Protein 8OK4 (pdb70)

Organism: Trypanosoma brucei brucei (NCBI:txid5702)

InterPro domains:
  IPR025932 Trypanosome variant surface glycoprotein, B-type, N-terminal domain [PF13206] (13-375)

Sequence (365 aa):
NIGTGDNVLHRAALCGIIELAGKRAKLETALPNFQNELNSILELNMTAAEPTWLDQFRDKDDRSKPRDLTKQPLPKDTNWADHWTAWAKAALPLLNDETHQAKLLKEYKLAGLQPEKLERARRNTIRRRLTAEAVAKAQDPTVAESTADLTTEEDLQKQINQAVYSKDTEPDDDFNGYTAFEGKASTNRQTICGSAVAGSSKATNAMDALFCVCADDRTNGADAGKACVAGTAPGTGWNPGVTATPTGTMLQKVRKLCNTHGKTTLSAAAIEGRLTAVGNLLTRGSATSSILGSFLATDCSGDDQGSGMCVAYTEVTDAKGTPTKDIPWMQKLDSSVRIKLQKHERAVEKLGKPQHDLLKTILLTLAKDPAYLQ

Radius of gyration: 31.17 Å; Cα contacts (8 Å, |Δi|>4): 708; chains: 1; bounding box: 42×48×93 Å

Structure (mmCIF, N/CA/C/O backbone):
data_8OK4
#
_entry.id   8OK4
#
_cell.length_a   74.862
_cell.length_b   74.862
_cell.length_c   105.611
_cell.angle_alpha   90.000
_cell.angle_beta   90.000
_cell.angle_gamma   120.000
#
_symmetry.space_group_name_H-M   'P 3 2 1'
#
loop_
_entity.id
_entity.type
_entity.pdbx_description
1 polymer 'Variant surface glycoprotein'
2 branched alpha-D-mannopyranose-(1-2)-alpha-D-mannopyranose-(1-3)-[alpha-D-mannopyranose-(1-6)]beta-D-mannopyranose-(1-4)-2-acetamido-2-deoxy-beta-D-glucopyranose-(1-4)-2-acetamido-2-deoxy-beta-D-glucopyranose
3 non-polymer alpha-D-glucopyranose
4 water water
#
loop_
_atom_site.group_PDB
_atom_site.id
_atom_site.type_symbol
_atom_site.label_atom_id
_atom_site.label_alt_id
_atom_site.label_comp_id
_atom_site.label_asym_id
_atom_site.label_entity_id
_atom_site.label_seq_id
_atom_site.pdbx_PDB_ins_code
_atom_site.Cartn_x
_atom_site.Cartn_y
_atom_site.Cartn_z
_atom_site.occupancy
_atom_site.B_iso_or_equiv
_atom_site.auth_seq_id
_atom_site.auth_comp_id
_atom_site.auth_asym_id
_atom_site.auth_atom_id
_atom_site.pdbx_PDB_model_num
ATOM 1 N N . ASN A 1 1 ? -31.791 22.097 89.808 1.00 26.64 24 ASN A N 1
ATOM 2 C CA . ASN A 1 1 ? -30.651 21.240 89.503 1.00 23.19 24 ASN A CA 1
ATOM 3 C C . ASN A 1 1 ? -30.936 20.388 88.268 1.00 20.26 24 ASN A C 1
ATOM 4 O O . ASN A 1 1 ? -32.083 20.033 87.993 1.00 21.21 24 ASN A O 1
ATOM 14 N N . ILE A 1 2 ? -29.880 20.044 87.542 1.00 15.70 25 ILE A N 1
ATOM 15 C CA . ILE A 1 2 ? -30.010 19.246 86.328 1.00 15.16 25 ILE A CA 1
ATOM 16 C C . ILE A 1 2 ? -30.278 17.792 86.695 1.00 14.70 25 ILE A C 1
ATOM 17 O O . ILE A 1 2 ? -29.562 17.193 87.507 1.00 16.19 25 ILE A O 1
ATOM 33 N N . GLY A 1 3 ? -31.319 17.221 86.099 1.00 14.16 26 GLY A N 1
ATOM 34 C CA . GLY A 1 3 ? -31.699 15.856 86.383 1.00 13.86 26 GLY A CA 1
ATOM 35 C C . GLY A 1 3 ? -32.275 15.129 85.185 1.00 13.47 26 GLY A C 1
ATOM 36 O O . GLY A 1 3 ? -32.058 15.523 84.034 1.00 14.29 26 GLY A O 1
ATOM 40 N N . THR A 1 4 ? -33.030 14.070 85.456 1.00 13.79 27 THR A N 1
ATOM 41 C CA . THR A 1 4 ? -33.446 13.144 84.411 1.00 13.91 27 THR A CA 1
ATOM 42 C C . THR A 1 4 ? -34.208 13.861 83.302 1.00 15.08 27 THR A C 1
ATOM 43 O O . THR A 1 4 ? -35.172 14.590 83.554 1.00 16.70 27 THR A O 1
ATOM 54 N N . GLY A 1 5 ? -33.750 13.662 82.066 1.00 13.93 28 GLY A N 1
ATOM 55 C CA . GLY A 1 5 ? -34.427 14.164 80.887 1.00 13.51 28 GLY A CA 1
ATOM 56 C C . GLY A 1 5 ? -34.194 15.623 80.559 1.00 12.61 28 GLY A C 1
ATOM 57 O O . GLY A 1 5 ? -34.737 16.108 79.558 1.00 13.26 28 GLY A O 1
ATOM 61 N N . ASP A 1 6 ? -33.418 16.348 81.361 1.00 12.56 29 ASP A N 1
ATOM 62 C CA . ASP A 1 6 ? -33.285 17.780 81.128 1.00 13.46 29 ASP A CA 1
ATOM 63 C C . ASP A 1 6 ? -32.568 18.113 79.822 1.00 12.74 29 ASP A C 1
ATOM 64 O O . ASP A 1 6 ? -32.690 19.246 79.344 1.00 14.34 29 ASP A O 1
ATOM 73 N N . ASN A 1 7 ? -31.818 17.174 79.237 1.00 11.40 30 ASN A N 1
ATOM 74 C CA . ASN A 1 7 ? -31.140 17.408 77.965 1.00 10.63 30 ASN A CA 1
ATOM 75 C C . ASN A 1 7 ? -31.793 16.673 76.786 1.00 10.58 30 ASN A C 1
ATOM 76 O O . ASN A 1 7 ? -31.165 16.523 75.726 1.00 11.85 30 ASN A O 1
ATOM 87 N N . VAL A 1 8 ? -33.043 16.223 76.926 1.00 11.06 31 VAL A N 1
ATOM 88 C CA . VAL A 1 8 ? -33.690 15.522 75.813 1.00 11.38 31 VAL A CA 1
ATOM 89 C C . VAL A 1 8 ? -33.713 16.401 74.557 1.00 10.90 31 VAL A C 1
ATOM 90 O O . VAL A 1 8 ? -33.464 15.927 73.441 1.00 11.58 31 VAL A O 1
ATOM 103 N N . LEU A 1 9 ? -33.970 17.700 74.724 1.00 11.58 32 LEU A N 1
ATOM 104 C CA . LEU A 1 9 ? -33.997 18.623 73.591 1.00 12.14 32 LEU A CA 1
ATOM 105 C C . LEU A 1 9 ? -32.660 18.642 72.855 1.00 11.88 32 LEU A C 1
ATOM 106 O O . LEU A 1 9 ? -32.614 18.576 71.620 1.00 13.31 32 LEU A O 1
ATOM 122 N N . HIS A 1 10 ? -31.558 18.721 73.601 1.00 10.79 33 HIS A N 1
ATOM 123 C CA . HIS A 1 10 ? -30.238 18.836 72.991 1.00 10.64 33 HIS A CA 1
ATOM 124 C C . HIS A 1 10 ? -29.772 17.509 72.420 1.00 11.02 33 HIS A C 1
ATOM 125 O O . HIS A 1 10 ? -29.144 17.470 71.355 1.00 12.03 33 HIS A O 1
ATOM 139 N N . ARG A 1 11 ? -30.081 16.419 73.118 1.00 11.32 34 ARG A N 1
ATOM 140 C CA . ARG A 1 11 ? -29.791 15.095 72.593 1.00 10.41 34 ARG A CA 1
ATOM 141 C C . ARG A 1 11 ? -30.496 14.888 71.265 1.00 10.90 34 ARG A C 1
ATOM 142 O O . ARG A 1 11 ? -29.900 14.394 70.301 1.00 11.77 34 ARG A O 1
ATOM 163 N N . ALA A 1 12 ? -31.772 15.269 71.196 1.00 11.34 35 ALA A N 1
ATOM 164 C CA . ALA A 1 12 ? -32.526 15.094 69.961 1.00 12.22 35 ALA A CA 1
ATOM 165 C C . ALA A 1 12 ? -31.884 15.871 68.817 1.00 12.28 35 ALA A C 1
ATOM 166 O O . ALA A 1 12 ? -31.755 15.357 67.697 1.00 12.93 35 ALA A O 1
ATOM 173 N N . ALA A 1 13 ? -31.448 17.101 69.085 1.00 12.03 36 ALA A N 1
ATOM 174 C CA . ALA A 1 13 ? -30.814 17.888 68.035 1.00 11.80 36 ALA A CA 1
ATOM 175 C C . ALA A 1 13 ? -29.500 17.262 67.587 1.00 12.70 36 ALA A C 1
ATOM 176 O O . ALA A 1 13 ? -29.210 17.209 66.390 1.00 13.33 36 ALA A O 1
ATOM 183 N N . LEU A 1 14 ? -28.688 16.779 68.525 1.00 12.07 37 LEU A N 1
ATOM 184 C CA . LEU A 1 14 ? -27.399 16.213 68.143 1.00 12.56 37 LEU A CA 1
ATOM 185 C C . LEU A 1 14 ? -27.554 14.836 67.504 1.00 12.13 37 LEU A C 1
ATOM 186 O O . LEU A 1 14 ? -26.815 14.498 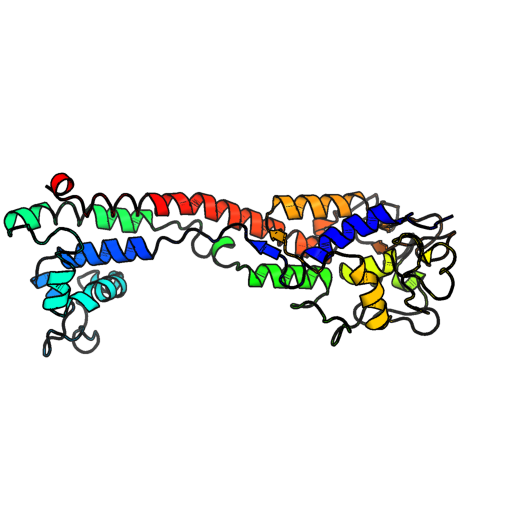66.573 1.00 12.70 37 LEU A O 1
ATOM 202 N N . CYS A 1 15 ? -28.501 14.026 67.979 1.00 13.13 38 CYS A N 1
ATOM 203 C CA . CYS A 1 15 ? -28.735 12.741 67.325 1.00 13.15 38 CYS A CA 1
ATOM 204 C C . CYS A 1 15 ? -29.267 12.927 65.905 1.00 13.23 38 CYS A C 1
ATOM 205 O O . CYS A 1 15 ? -29.051 12.067 65.042 1.00 13.68 38 CYS A O 1
ATOM 212 N N . GLY A 1 16 ? -29.950 14.042 65.640 1.00 13.91 39 GLY A N 1
ATOM 213 C CA . GLY A 1 16 ? -30.326 14.353 64.272 1.00 13.72 39 GLY A CA 1
ATOM 214 C C . GLY A 1 16 ? -29.125 14.511 63.358 1.00 14.04 39 GLY A C 1
ATOM 215 O O . GLY A 1 16 ? -29.230 14.304 62.145 1.00 15.21 39 GLY A O 1
ATOM 219 N N . ILE A 1 17 ? -27.969 14.867 63.928 1.00 13.33 40 ILE A N 1
ATOM 220 C CA . ILE A 1 17 ? -26.719 14.894 63.176 1.00 14.79 40 ILE A CA 1
ATOM 221 C C . ILE A 1 17 ? -26.118 13.494 63.084 1.00 14.00 40 ILE A C 1
ATOM 222 O O . ILE A 1 17 ? -25.734 13.039 62.001 1.00 15.60 40 ILE A O 1
ATOM 238 N N . ILE A 1 18 ? -25.964 12.818 64.232 1.00 14.13 41 ILE A N 1
ATOM 239 C CA . ILE A 1 18 ? -25.276 11.522 64.262 1.00 13.84 41 ILE A CA 1
ATOM 240 C C . ILE A 1 18 ? -25.980 10.507 63.367 1.00 13.70 41 ILE A C 1
ATOM 241 O O . ILE A 1 18 ? -25.327 9.660 62.743 1.00 14.69 41 ILE A O 1
ATOM 257 N N . GLU A 1 19 ? -27.313 10.576 63.277 1.00 14.28 42 GLU A N 1
ATOM 258 C CA . GLU A 1 19 ? -28.046 9.616 62.457 1.00 14.29 42 GLU A CA 1
ATOM 259 C C . GLU A 1 19 ? -27.682 9.703 60.977 1.00 13.93 42 GLU A C 1
ATOM 260 O O . GLU A 1 19 ? -27.886 8.729 60.244 1.00 15.33 42 GLU A O 1
ATOM 272 N N . LEU A 1 20 ? -27.125 10.828 60.527 1.00 14.33 43 LEU A N 1
ATOM 273 C CA . LEU A 1 20 ? -26.717 10.993 59.138 1.00 14.61 43 LEU A CA 1
ATOM 274 C C . LEU A 1 20 ? -25.424 10.271 58.791 1.00 15.61 43 LEU A C 1
ATOM 275 O O . LEU A 1 20 ? -25.094 10.179 57.603 1.00 16.74 43 LEU A O 1
ATOM 291 N N . ALA A 1 21 ? -24.675 9.801 59.784 1.00 15.19 44 ALA A N 1
ATOM 292 C CA . ALA A 1 21 ? -23.321 9.313 59.564 1.00 14.41 44 ALA A CA 1
ATOM 293 C C . ALA A 1 21 ? -23.330 7.848 59.126 1.00 15.94 44 ALA A C 1
ATOM 294 O O . ALA A 1 21 ? -24.361 7.283 58.748 1.00 16.98 44 ALA A O 1
ATOM 301 N N . GLY A 1 22 ? -22.153 7.227 59.152 1.00 17.21 45 GLY A N 1
ATOM 302 C CA . GLY A 1 22 ? -22.020 5.910 58.566 1.00 19.35 45 GLY A CA 1
ATOM 303 C C . GLY A 1 22 ? -22.324 5.999 57.091 1.00 22.07 45 GLY A C 1
ATOM 304 O O . GLY A 1 22 ? -21.912 6.940 56.401 1.00 22.03 45 GLY A O 1
ATOM 308 N N . LYS A 1 23 ? -23.079 5.023 56.596 1.00 24.05 46 LYS A N 1
ATOM 309 C CA . LYS A 1 23 ? -23.565 5.045 55.222 1.00 26.75 46 LYS A CA 1
ATOM 310 C C . LYS A 1 23 ? -25.068 5.290 55.168 1.00 25.09 46 LYS A C 1
ATOM 311 O O . LYS A 1 23 ? -25.728 4.909 54.196 1.00 25.13 46 LYS A O 1
ATOM 330 N N . ARG A 1 24 ? -25.617 5.932 56.200 1.00 21.63 47 ARG A N 1
ATOM 331 C CA . ARG A 1 24 ? -27.060 6.048 56.348 1.00 20.73 47 ARG A CA 1
ATOM 332 C C . ARG A 1 24 ? -27.656 7.160 55.498 1.00 20.69 47 ARG A C 1
ATOM 333 O O . ARG A 1 24 ? -28.842 7.088 55.162 1.00 21.04 47 ARG A O 1
ATOM 354 N N . ALA A 1 25 ? -26.863 8.166 55.126 1.00 22.76 48 ALA A N 1
ATOM 355 C CA . ALA A 1 25 ? -27.350 9.291 54.334 1.00 23.48 48 ALA A CA 1
ATOM 356 C C . ALA A 1 25 ? -27.373 8.903 52.860 1.00 25.64 48 ALA A C 1
ATOM 357 O O . ALA A 1 25 ? -26.337 8.529 52.298 1.00 26.91 48 ALA A O 1
ATOM 364 N N . LYS A 1 26 ? -28.552 8.991 52.235 1.00 25.59 49 LYS A N 1
ATOM 365 C CA . LYS A 1 26 ? -28.759 8.537 50.865 1.00 26.96 49 LYS A CA 1
ATOM 366 C C . LYS A 1 26 ? -29.433 9.610 50.011 1.00 29.71 49 LYS A C 1
ATOM 367 O O . LYS A 1 26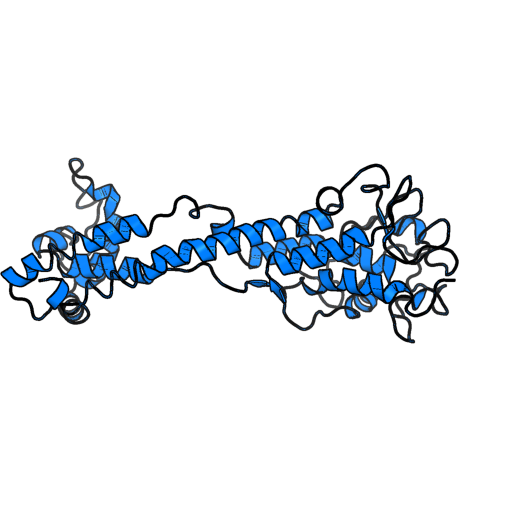 ? -30.408 10.236 50.433 1.00 31.02 49 LYS A O 1
ATOM 386 N N . LEU A 1 27 ? -28.961 9.770 48.778 1.00 34.57 50 LEU A N 1
ATOM 387 C CA . LEU A 1 27 ? -29.533 10.773 47.886 1.00 39.18 50 LEU A CA 1
ATOM 388 C C . LEU A 1 27 ? -30.926 10.362 47.409 1.00 41.67 50 LEU A C 1
ATOM 389 O O . LEU A 1 27 ? -31.147 9.213 47.015 1.00 40.77 50 LEU A O 1
ATOM 405 N N . GLU A 1 28 ? -31.873 11.318 47.431 1.00 44.23 51 GLU A N 1
ATOM 406 C CA . GLU A 1 28 ? -33.211 11.038 46.912 1.00 45.70 51 GLU A CA 1
ATOM 407 C C . GLU A 1 28 ? -33.149 10.526 45.479 1.00 46.50 51 GLU A C 1
ATOM 408 O O . GLU A 1 28 ? -33.926 9.650 45.081 1.00 48.43 51 GLU A O 1
ATOM 420 N N . THR A 1 29 ? -32.242 11.086 44.683 1.00 43.75 52 THR A N 1
ATOM 421 C CA . THR A 1 29 ? -32.337 10.994 43.235 1.00 40.41 52 THR A CA 1
ATOM 422 C C . THR A 1 29 ? -30.944 11.107 42.644 1.00 36.84 52 THR A C 1
ATOM 423 O O . THR A 1 29 ? -30.172 11.984 43.041 1.00 34.73 52 THR A O 1
ATOM 434 N N . ALA A 1 30 ? -30.630 10.226 41.701 1.00 36.28 53 ALA A N 1
ATOM 435 C CA . ALA A 1 30 ? -29.400 10.366 40.945 1.00 36.49 53 ALA A CA 1
ATOM 436 C C . ALA A 1 30 ? -29.585 11.433 39.875 1.00 33.66 53 ALA A C 1
ATOM 437 O O . ALA A 1 30 ? -30.704 11.730 39.448 1.00 32.69 53 ALA A O 1
ATOM 444 N N . LEU A 1 31 ? -28.477 12.020 39.447 1.00 32.84 54 LEU A N 1
ATOM 445 C CA . LEU A 1 31 ? -28.546 12.969 38.350 1.00 33.03 54 LEU A CA 1
ATOM 446 C C . LEU A 1 31 ? -29.146 12.261 37.138 1.00 32.55 54 LEU A C 1
ATOM 447 O O . LEU A 1 31 ? -28.704 11.154 36.796 1.00 32.49 54 LEU A O 1
ATOM 463 N N . PRO A 1 32 ? -30.162 12.832 36.491 1.00 31.38 55 PRO A N 1
ATOM 464 C CA . PRO A 1 32 ? -30.692 12.208 35.275 1.00 33.07 55 PRO A CA 1
ATOM 465 C C . PRO A 1 32 ? -29.569 11.896 34.300 1.00 34.58 55 PRO A C 1
ATOM 466 O O . PRO A 1 32 ? -28.699 12.732 34.042 1.00 34.25 55 PRO A O 1
ATOM 477 N N . ASN A 1 33 ? -29.578 10.675 33.770 1.00 35.48 56 ASN A N 1
ATOM 478 C CA . ASN A 1 33 ? -28.618 10.253 32.762 1.00 37.98 56 ASN A CA 1
ATOM 479 C C . ASN A 1 33 ? -29.343 10.042 31.442 1.00 33.68 56 ASN A C 1
ATOM 480 O O . ASN A 1 33 ? -30.392 9.391 31.399 1.00 37.87 56 ASN A O 1
ATOM 491 N N . PHE A 1 34 ? -28.784 10.593 30.370 1.00 24.45 57 PHE A N 1
ATOM 492 C CA . PHE A 1 34 ? -29.373 10.436 29.047 1.00 22.94 57 PHE A CA 1
ATOM 493 C C . PHE A 1 34 ? -28.342 9.968 28.030 1.00 21.31 57 PHE A C 1
ATOM 494 O O . PHE A 1 34 ? -28.568 10.096 26.821 1.00 19.42 57 PHE A O 1
ATOM 511 N N . GLN A 1 35 ? -27.216 9.428 28.497 1.00 21.64 58 GLN A N 1
ATOM 512 C CA . GLN A 1 35 ? -26.193 8.958 27.572 1.00 23.02 58 GLN A CA 1
ATOM 513 C C . GLN A 1 35 ? -26.701 7.792 26.739 1.00 21.70 58 GLN A C 1
ATOM 514 O O . GLN A 1 35 ? -26.351 7.672 25.560 1.00 20.18 58 GLN A O 1
ATOM 528 N N . ASN A 1 36 ? -27.525 6.922 27.331 1.00 22.25 59 ASN A N 1
ATOM 529 C CA . ASN A 1 36 ? -28.093 5.807 26.582 1.00 25.68 59 ASN A CA 1
ATOM 530 C C . ASN A 1 36 ? -28.851 6.320 25.369 1.00 21.26 59 ASN A C 1
ATOM 531 O O . ASN A 1 36 ? -28.694 5.811 24.253 1.00 20.22 59 ASN A O 1
ATOM 542 N N . GLU A 1 37 ? -29.687 7.334 25.581 1.00 18.18 60 GLU A N 1
ATOM 543 C CA . GLU A 1 37 ? -30.502 7.868 24.501 1.00 16.55 60 GLU A CA 1
ATOM 544 C C . GLU A 1 37 ? -29.643 8.567 23.462 1.00 15.43 60 GLU A C 1
ATOM 545 O O . GLU A 1 37 ? -29.868 8.405 22.261 1.00 13.54 60 GLU A O 1
ATOM 557 N N . LEU A 1 38 ? -28.658 9.348 23.900 1.00 14.44 61 LEU A N 1
ATOM 558 C CA . LEU A 1 38 ? -27.767 10.002 22.950 1.00 13.03 61 LEU A CA 1
ATOM 559 C C . LEU A 1 38 ? -27.025 8.973 22.111 1.00 12.83 61 LEU A C 1
ATOM 560 O O . LEU A 1 38 ? -26.933 9.105 20.883 1.00 12.87 61 LEU A O 1
ATOM 576 N N . ASN A 1 39 ? -26.508 7.928 22.758 1.00 13.39 62 ASN A N 1
ATOM 577 C CA . ASN A 1 39 ? -25.811 6.872 22.035 1.00 13.00 62 ASN A CA 1
ATOM 578 C C . ASN A 1 39 ? -26.730 6.189 21.031 1.00 12.50 62 ASN A C 1
ATOM 579 O O . ASN A 1 39 ? -26.305 5.850 19.920 1.00 11.64 62 ASN A O 1
ATOM 590 N N . SER A 1 40 ? -27.986 5.950 21.409 1.00 12.44 63 SER A N 1
ATOM 591 C CA . SER A 1 40 ? -28.911 5.316 20.476 1.00 11.86 63 SER A CA 1
ATOM 592 C C . SER A 1 40 ? -29.184 6.208 19.273 1.00 11.18 63 SER A C 1
ATOM 593 O O . SER A 1 40 ? -29.251 5.723 18.138 1.00 11.56 63 SER A O 1
ATOM 601 N N . ILE A 1 41 ? -29.369 7.509 19.502 1.00 11.12 64 ILE A N 1
ATOM 602 C CA . ILE A 1 41 ? -29.603 8.435 18.394 1.00 10.89 64 ILE A CA 1
ATOM 603 C C . ILE A 1 41 ? -28.402 8.463 17.449 1.00 11.17 64 ILE A C 1
ATOM 604 O O . ILE A 1 41 ? -28.556 8.422 16.223 1.00 10.76 64 ILE A O 1
ATOM 620 N N . LEU A 1 42 ? -27.191 8.505 18.001 1.00 10.40 65 LEU A N 1
ATOM 621 C CA . LEU A 1 42 ? -25.997 8.495 17.163 1.00 9.92 65 LEU A CA 1
ATOM 622 C C . LEU A 1 42 ? -25.879 7.197 16.375 1.00 10.52 65 LEU A C 1
ATOM 623 O O . LEU A 1 42 ? -25.428 7.203 15.222 1.00 10.79 65 LEU A O 1
ATOM 639 N N . GLU A 1 43 ? -26.240 6.071 16.996 1.00 10.65 66 GLU A N 1
ATOM 640 C CA . GLU A 1 43 ? -26.204 4.789 16.295 1.00 9.99 66 GLU A CA 1
ATOM 641 C C . GLU A 1 43 ? -27.261 4.722 15.194 1.00 9.64 66 GLU A C 1
ATOM 642 O O . GLU A 1 43 ? -26.994 4.201 14.103 1.00 10.21 66 GLU A O 1
ATOM 654 N N . LEU A 1 44 ? -28.469 5.222 15.474 1.00 9.45 67 LEU A N 1
ATOM 655 C CA . LEU A 1 44 ? -29.520 5.284 14.463 1.00 9.95 67 LEU A CA 1
ATOM 656 C C . LEU A 1 44 ? -29.055 6.115 13.271 1.00 9.77 67 LEU A C 1
ATOM 657 O O . LEU A 1 44 ? -29.224 5.711 12.113 1.00 11.05 67 LEU A O 1
ATOM 673 N N . ASN A 1 45 ? -28.439 7.266 13.539 1.00 10.11 68 ASN A N 1
ATOM 674 C CA . ASN A 1 45 ? -27.904 8.107 12.474 1.00 9.50 68 ASN A CA 1
ATOM 675 C C . ASN A 1 45 ? -26.874 7.349 11.644 1.00 10.44 68 ASN A C 1
ATOM 676 O O . ASN A 1 45 ? -26.896 7.399 10.410 1.00 11.40 68 ASN A O 1
ATOM 686 N N . MET A 1 46 ? -25.960 6.633 12.299 1.00 9.41 69 MET A N 1
ATOM 687 C CA . MET A 1 46 ? -24.973 5.859 11.549 1.00 8.93 69 MET A CA 1
ATOM 688 C C . MET A 1 46 ? -25.621 4.723 10.761 1.00 10.00 69 MET A C 1
ATOM 689 O O . MET A 1 46 ? -25.157 4.379 9.666 1.00 10.82 69 MET A O 1
ATOM 703 N N . THR A 1 47 ? -26.677 4.118 11.312 1.00 10.34 70 THR A N 1
ATOM 704 C CA . THR A 1 47 ? -27.386 3.045 10.624 1.00 9.80 70 THR A CA 1
ATOM 705 C C . THR A 1 47 ? -28.039 3.554 9.348 1.00 9.89 70 THR A C 1
ATOM 706 O O . THR A 1 47 ? -28.092 2.837 8.340 1.00 11.56 70 THR A O 1
ATOM 717 N N . ALA A 1 48 ? -28.559 4.784 9.379 1.00 10.20 71 ALA A N 1
ATOM 718 C CA . ALA A 1 48 ? -29.229 5.386 8.238 1.00 10.26 71 ALA A CA 1
ATOM 719 C C . ALA A 1 48 ? -28.261 5.956 7.212 1.00 11.20 71 ALA A C 1
ATOM 720 O O . ALA A 1 48 ? -28.697 6.288 6.104 1.00 12.79 71 ALA A O 1
ATOM 727 N N . ALA A 1 49 ? -26.986 6.110 7.567 1.00 10.40 72 ALA A N 1
ATOM 728 C CA . ALA A 1 49 ? -26.016 6.742 6.691 1.00 10.98 72 ALA A CA 1
ATOM 729 C C . ALA A 1 49 ? -25.781 5.921 5.423 1.00 11.98 72 ALA A C 1
ATOM 730 O O . ALA A 1 49 ? -25.965 4.700 5.379 1.00 12.44 72 ALA A O 1
ATOM 737 N N . GLU A 1 50 ? -25.340 6.620 4.382 1.00 12.79 73 GLU A N 1
ATOM 738 C CA . GLU A 1 50 ? -24.973 5.960 3.137 1.00 14.31 73 GLU A CA 1
ATOM 739 C C . GLU A 1 50 ? -23.855 4.949 3.390 1.00 13.29 73 GLU A C 1
ATOM 740 O O . GLU A 1 50 ? -23.005 5.159 4.262 1.00 12.71 73 GLU A O 1
ATOM 752 N N . PRO A 1 51 ? -23.816 3.851 2.624 1.00 14.21 74 PRO A N 1
ATOM 753 C CA . PRO A 1 51 ? -22.770 2.844 2.867 1.00 13.98 74 PRO A CA 1
ATOM 754 C C . PRO A 1 51 ? -21.361 3.394 2.754 1.00 11.88 74 PRO A C 1
ATOM 755 O O . PRO A 1 51 ? -20.461 2.910 3.447 1.00 13.14 74 PRO A O 1
ATOM 766 N N . THR A 1 52 ? -21.136 4.389 1.897 1.00 12.22 75 THR A N 1
ATOM 767 C CA . THR A 1 52 ? -19.800 4.950 1.745 1.00 11.84 75 THR A CA 1
ATOM 768 C C . THR A 1 52 ? -19.365 5.746 2.965 1.00 11.90 75 THR A C 1
ATOM 769 O O . THR A 1 52 ? -18.157 5.919 3.177 1.00 12.78 75 THR A O 1
ATOM 780 N N . TRP A 1 53 ? -20.313 6.241 3.764 1.00 11.02 76 TRP A N 1
ATOM 781 C CA . TRP A 1 53 ? -19.939 6.897 5.008 1.00 10.16 76 TRP A CA 1
ATOM 782 C C . TRP A 1 53 ? -19.540 5.863 6.052 1.00 10.66 76 TRP A C 1
ATOM 783 O O . TRP A 1 53 ? -18.485 5.980 6.679 1.00 10.85 76 TRP A O 1
ATOM 804 N N . LEU A 1 54 ? -20.359 4.828 6.240 1.00 10.51 77 LEU A N 1
ATOM 805 C CA . LEU A 1 54 ? -19.975 3.774 7.171 1.00 10.14 77 LEU A CA 1
ATOM 806 C C . LEU A 1 54 ? -18.641 3.158 6.778 1.00 10.39 77 LEU A C 1
ATOM 807 O O . LEU A 1 54 ? -17.855 2.761 7.641 1.00 10.38 77 LEU A O 1
ATOM 823 N N . ASP A 1 55 ? -18.355 3.089 5.481 1.00 10.89 78 ASP A N 1
ATOM 824 C CA . ASP A 1 55 ? -17.094 2.521 5.026 1.00 10.65 78 ASP A CA 1
ATOM 825 C C . ASP A 1 55 ? -15.887 3.299 5.534 1.00 10.67 78 ASP A C 1
ATOM 826 O O . ASP A 1 55 ? -14.795 2.731 5.610 1.00 11.57 78 ASP A O 1
ATOM 835 N N . GLN A 1 56 ? -16.042 4.586 5.861 1.00 10.74 79 GLN A N 1
ATOM 836 C CA . GLN A 1 56 ? -14.918 5.343 6.401 1.00 10.29 79 GLN A CA 1
ATOM 837 C C . GLN A 1 56 ? -14.431 4.775 7.731 1.00 10.82 79 GLN A C 1
ATOM 838 O O . GLN A 1 56 ? -13.308 5.077 8.152 1.00 10.72 79 GLN A O 1
ATOM 852 N N . PHE A 1 57 ? -15.270 3.997 8.416 1.00 10.05 80 PHE A N 1
ATOM 853 C CA . PHE A 1 57 ? -14.984 3.444 9.737 1.00 10.23 80 PHE A CA 1
ATOM 854 C C . PHE A 1 57 ? -14.383 2.055 9.667 1.00 9.88 80 PHE A C 1
ATOM 855 O O . PHE A 1 57 ? -14.079 1.469 10.713 1.00 11.09 80 PHE A O 1
ATOM 872 N N . ARG A 1 58 ? -14.151 1.543 8.461 1.00 10.73 81 ARG A N 1
ATOM 873 C CA . ARG A 1 58 ? -13.625 0.205 8.252 1.00 10.87 81 ARG A CA 1
ATOM 874 C C . ARG A 1 58 ? -12.133 0.236 7.938 1.00 11.74 81 ARG A C 1
ATOM 875 O O . ARG A 1 58 ? -11.627 1.154 7.286 1.00 12.95 81 ARG A O 1
ATOM 896 N N . ASP A 1 59 ? -11.446 -0.814 8.371 1.00 11.57 82 ASP A N 1
ATOM 897 C CA . ASP A 1 59 ? -10.091 -1.096 7.915 1.00 11.85 82 ASP A CA 1
ATOM 898 C C . ASP A 1 59 ? -10.098 -1.417 6.422 1.00 13.84 82 ASP A C 1
ATOM 899 O O . ASP A 1 59 ? -10.995 -2.101 5.921 1.00 13.61 82 ASP A O 1
ATOM 908 N N . LYS A 1 60 ? -9.081 -0.926 5.704 1.00 14.07 83 LYS A N 1
ATOM 909 C CA . LYS A 1 60 ? -9.055 -1.096 4.252 1.00 15.32 83 LYS A CA 1
ATOM 910 C C . LYS A 1 60 ? -8.818 -2.542 3.831 1.00 16.00 83 LYS A C 1
ATOM 911 O O . LYS A 1 60 ? -9.094 -2.891 2.676 1.00 18.38 83 LYS A O 1
ATOM 930 N N . ASP A 1 61 ? -8.298 -3.380 4.723 1.00 15.94 84 ASP A N 1
ATOM 931 C CA . ASP A 1 61 ? -7.992 -4.762 4.388 1.00 17.89 84 ASP A CA 1
ATOM 932 C C . ASP A 1 61 ? -9.032 -5.749 4.893 1.00 18.49 84 ASP A C 1
ATOM 933 O O . ASP A 1 61 ? -9.168 -6.833 4.317 1.00 22.03 84 ASP A O 1
ATOM 942 N N . ASP A 1 62 ? -9.767 -5.413 5.955 1.00 17.34 85 ASP A N 1
ATOM 943 C CA . ASP A 1 62 ? -10.787 -6.291 6.527 1.00 17.33 85 ASP A CA 1
ATOM 944 C C . ASP A 1 62 ? -11.979 -5.412 6.876 1.00 15.69 85 ASP A C 1
ATOM 945 O O . ASP A 1 62 ? -11.931 -4.657 7.853 1.00 15.77 85 ASP A O 1
ATOM 954 N N . ARG A 1 63 ? -13.054 -5.517 6.096 1.00 16.08 86 ARG A N 1
ATOM 955 C CA . ARG A 1 63 ? -14.162 -4.587 6.276 1.00 17.27 86 ARG A CA 1
ATOM 956 C C . ARG A 1 63 ? -14.901 -4.778 7.596 1.00 17.30 86 ARG A C 1
ATOM 957 O O . ARG A 1 63 ? -15.662 -3.886 7.988 1.00 17.40 86 ARG A O 1
ATOM 978 N N . SER A 1 64 ? -14.683 -5.884 8.303 1.00 16.83 87 SER A N 1
ATOM 979 C CA . SER A 1 64 ? -15.334 -6.103 9.590 1.00 18.47 87 SER A CA 1
ATOM 980 C C . SER A 1 64 ? -14.553 -5.519 10.762 1.00 16.89 87 SER A C 1
ATOM 981 O O . SER A 1 64 ? -15.049 -5.545 11.895 1.00 19.12 87 SER A O 1
ATOM 989 N N . LYS A 1 65 ? -13.356 -4.987 10.516 1.00 14.84 88 LYS A N 1
ATOM 990 C CA . LYS A 1 65 ? -12.468 -4.452 11.533 1.00 14.46 88 LYS A CA 1
ATOM 991 C C . LYS A 1 65 ? -12.534 -2.932 11.534 1.00 13.22 88 LYS A C 1
ATOM 992 O O . LYS A 1 65 ? -12.579 -2.310 10.465 1.00 13.41 88 LYS A O 1
ATOM 1011 N N . PRO A 1 66 ? -12.541 -2.293 12.700 1.00 13.05 89 PRO A N 1
ATOM 1012 C CA . PRO A 1 66 ? -12.563 -0.830 12.722 1.00 13.10 89 PRO A CA 1
ATOM 1013 C C . PRO A 1 66 ? -11.264 -0.241 12.206 1.00 12.87 89 PRO A C 1
ATOM 1014 O O . PRO A 1 66 ? -10.178 -0.796 12.383 1.00 15.55 89 PRO A O 1
ATOM 1025 N N . ARG A 1 67 ? -11.398 0.908 11.560 1.00 11.69 90 ARG A N 1
ATOM 1026 C CA . ARG A 1 67 ? -10.250 1.629 11.037 1.00 11.50 90 ARG A CA 1
ATOM 1027 C C . ARG A 1 67 ? -9.270 1.965 12.153 1.00 11.96 90 ARG A C 1
ATOM 1028 O O . ARG A 1 67 ? -9.656 2.442 13.223 1.00 13.39 90 ARG A O 1
ATOM 1049 N N . ASP A 1 68 ? -7.988 1.749 11.882 1.00 12.12 91 ASP A N 1
ATOM 1050 C CA . ASP A 1 68 ? -6.913 2.146 12.781 1.00 12.70 91 ASP A CA 1
ATOM 1051 C C . ASP A 1 68 ? -6.357 3.487 12.318 1.00 13.07 91 ASP A C 1
ATOM 1052 O O . ASP A 1 68 ? -6.038 3.657 11.140 1.00 14.29 91 ASP A O 1
ATOM 1061 N N . LEU A 1 69 ? -6.241 4.440 13.242 1.00 14.39 92 LEU A N 1
ATOM 1062 C CA . LEU A 1 69 ? -5.917 5.809 12.853 1.00 15.95 92 LEU A CA 1
ATOM 1063 C C . LEU A 1 69 ? -4.425 6.060 12.669 1.00 18.02 92 LEU A C 1
ATOM 1064 O O . LEU A 1 69 ? -4.048 7.150 12.226 1.00 19.28 92 LEU A O 1
ATOM 1080 N N . THR A 1 70 ? -3.571 5.098 12.990 1.00 17.78 93 THR A N 1
ATOM 1081 C CA . THR A 1 70 ? -2.189 5.171 12.541 1.00 19.07 93 THR A CA 1
ATOM 1082 C C . THR A 1 70 ? -2.053 4.597 11.140 1.00 17.60 93 THR A C 1
ATOM 1083 O O . THR A 1 70 ? -1.392 5.190 10.283 1.00 18.69 93 THR A O 1
ATOM 1094 N N . LYS A 1 71 ? -2.706 3.462 10.894 1.00 17.32 94 LYS A N 1
ATOM 1095 C CA . LYS A 1 71 ? -2.666 2.841 9.577 1.00 16.59 94 LYS A CA 1
ATOM 1096 C C . LYS A 1 71 ? -3.317 3.734 8.533 1.00 15.95 94 LYS A C 1
ATOM 1097 O O . LYS A 1 71 ? -2.792 3.888 7.425 1.00 17.48 94 LYS A O 1
ATOM 1116 N N . GLN A 1 72 ? -4.445 4.350 8.881 1.00 15.55 95 GLN A N 1
ATOM 1117 C CA . GLN A 1 72 ? -5.242 5.165 7.966 1.00 15.96 95 GLN A CA 1
ATOM 1118 C C . GLN A 1 72 ? -5.567 6.481 8.660 1.00 14.88 95 GLN A C 1
ATOM 1119 O O . GLN A 1 72 ? -6.683 6.682 9.159 1.00 14.78 95 GLN A O 1
ATOM 1133 N N . PRO A 1 73 ? -4.616 7.410 8.696 1.00 16.08 96 PRO A N 1
ATOM 1134 C CA . PRO A 1 73 ? -4.839 8.672 9.411 1.00 17.37 96 PRO A CA 1
ATOM 1135 C C . PRO A 1 73 ? -6.034 9.436 8.863 1.00 17.14 96 PRO A C 1
ATOM 1136 O O . PRO A 1 73 ? -6.351 9.365 7.674 1.00 17.03 96 PRO A O 1
ATOM 1147 N N . LEU A 1 74 ? -6.691 10.201 9.753 1.00 16.04 97 LEU A N 1
ATOM 1148 C CA . LEU A 1 74 ? -7.835 11.002 9.329 1.00 17.15 97 LEU A CA 1
ATOM 1149 C C . LEU A 1 74 ? -7.352 12.233 8.565 1.00 19.50 97 LEU A C 1
ATOM 1150 O O . LEU A 1 74 ? -6.361 12.854 8.959 1.00 21.11 97 LEU A O 1
ATOM 1166 N N . PRO A 1 75 ? -8.041 12.619 7.489 1.00 19.16 98 PRO A N 1
ATOM 1167 C CA . PRO A 1 75 ? -7.592 13.780 6.707 1.00 20.60 98 PRO A CA 1
ATOM 1168 C C . PRO A 1 75 ? -7.643 15.059 7.525 1.00 20.33 98 PRO A C 1
ATOM 1169 O O . PRO A 1 75 ? -8.655 15.377 8.153 1.00 19.36 98 PRO A O 1
ATOM 1180 N N . LYS A 1 76 ? -6.549 15.811 7.484 1.00 21.46 99 LYS A N 1
ATOM 1181 C CA . LYS A 1 76 ? -6.441 17.030 8.270 1.00 23.21 99 LYS A CA 1
ATOM 1182 C C . LYS A 1 76 ? -7.255 18.185 7.699 1.00 21.72 99 LYS A C 1
ATOM 1183 O O . LYS A 1 76 ? -7.433 19.190 8.395 1.00 23.09 99 LYS A O 1
ATOM 1202 N N . ASP A 1 77 ? -7.766 18.070 6.473 1.00 21.18 100 ASP A N 1
ATOM 1203 C CA . ASP A 1 77 ? -8.642 19.089 5.902 1.00 21.90 100 ASP A CA 1
ATOM 1204 C C . ASP A 1 77 ? -10.112 18.865 6.255 1.00 21.77 100 ASP A C 1
ATOM 1205 O O . ASP A 1 77 ? -10.987 19.508 5.663 1.00 23.97 100 ASP A O 1
ATOM 1214 N N . THR A 1 78 ? -10.396 17.975 7.204 1.00 19.30 101 THR A N 1
ATOM 1215 C CA . THR A 1 78 ? -11.733 17.759 7.728 1.00 18.25 101 THR A CA 1
ATOM 1216 C C . THR A 1 78 ? -11.742 18.057 9.221 1.00 17.74 101 THR A C 1
ATOM 1217 O O . THR A 1 78 ? -10.699 18.267 9.848 1.00 19.08 101 THR A O 1
ATOM 1228 N N . ASN A 1 79 ? -12.941 18.025 9.802 1.00 16.67 102 ASN A N 1
ATOM 1229 C CA . ASN A 1 79 ? -13.092 18.013 11.250 1.00 16.79 102 ASN A CA 1
ATOM 1230 C C . ASN A 1 79 ? -13.338 16.608 11.797 1.00 15.08 102 ASN A C 1
ATOM 1231 O O . ASN A 1 79 ? -13.853 16.465 12.909 1.00 16.00 102 ASN A O 1
ATOM 1242 N N . TRP A 1 80 ? -12.964 15.563 11.057 1.00 14.60 103 TRP A N 1
ATOM 1243 C CA . TRP A 1 80 ? -13.331 14.216 11.494 1.00 14.49 103 TRP A CA 1
ATOM 1244 C C . TRP A 1 80 ? -12.681 13.836 12.826 1.00 14.84 103 TRP A C 1
ATOM 1245 O O . TRP A 1 80 ? -13.285 13.103 13.621 1.00 14.95 103 TRP A O 1
ATOM 1266 N N . ALA A 1 81 ? -11.455 14.301 13.089 1.00 15.44 104 ALA A N 1
ATOM 1267 C CA . ALA A 1 81 ? -10.804 13.974 14.357 1.00 17.17 104 ALA A CA 1
ATOM 1268 C C . ALA A 1 81 ? -11.589 14.509 15.549 1.00 17.26 104 ALA A C 1
ATOM 1269 O O . ALA A 1 81 ? -11.500 13.963 16.656 1.00 19.12 104 ALA A O 1
ATOM 1276 N N . ASP A 1 82 ? -12.342 15.588 15.347 1.00 16.74 105 ASP A N 1
ATOM 1277 C CA . ASP A 1 82 ? -13.125 16.168 16.425 1.00 17.15 105 ASP A CA 1
ATOM 1278 C C . ASP A 1 82 ? -14.327 15.307 16.792 1.00 16.84 105 ASP A C 1
ATOM 1279 O O . ASP A 1 82 ? -14.923 15.517 17.855 1.00 19.93 105 ASP A O 1
ATOM 1288 N N . HIS A 1 83 ? -14.716 14.373 15.923 1.00 15.06 106 HIS A N 1
ATOM 1289 C CA . HIS A 1 83 ? -15.936 13.601 16.101 1.00 16.07 106 HIS A CA 1
ATOM 1290 C C . HIS A 1 83 ? -15.699 12.105 16.089 1.00 14.55 106 HIS A C 1
ATOM 1291 O O . HIS A 1 83 ? -16.643 11.344 16.333 1.00 14.08 106 HIS A O 1
ATOM 1305 N N . TRP A 1 84 ? -14.464 11.665 15.854 1.00 14.39 107 TRP A N 1
ATOM 1306 C CA . TRP A 1 84 ? -14.239 10.266 15.519 1.00 13.40 107 TRP A CA 1
ATOM 1307 C C . TRP A 1 84 ? -14.643 9.321 16.640 1.00 13.35 107 TRP A C 1
ATOM 1308 O O . TRP A 1 84 ? -15.187 8.245 16.381 1.00 14.19 107 TRP A O 1
ATOM 1329 N N . THR A 1 85 ? -14.333 9.658 17.886 1.00 12.83 108 THR A N 1
ATOM 1330 C CA . THR A 1 85 ? -14.601 8.708 18.964 1.00 12.80 108 THR A CA 1
ATOM 1331 C C . THR A 1 85 ? -16.086 8.359 19.031 1.00 13.00 108 THR A C 1
ATOM 1332 O O . THR A 1 85 ? -16.456 7.185 19.133 1.00 13.06 108 THR A O 1
ATOM 1343 N N . ALA A 1 86 ? -16.954 9.367 18.967 1.00 13.35 109 ALA A N 1
ATOM 1344 C CA . ALA A 1 86 ? -18.388 9.100 19.018 1.00 14.16 109 ALA A CA 1
ATOM 1345 C C . ALA A 1 86 ? -18.866 8.373 17.764 1.00 13.08 109 ALA A C 1
ATOM 1346 O O . ALA A 1 86 ? -19.714 7.479 17.841 1.00 13.43 109 ALA A O 1
ATOM 1353 N N . TRP A 1 87 ? -18.366 8.766 16.594 1.00 11.62 110 TRP A N 1
ATOM 1354 C CA . TRP A 1 87 ? -18.771 8.091 15.366 1.00 11.12 110 TRP A CA 1
ATOM 1355 C C . TRP A 1 87 ? -18.346 6.631 15.383 1.00 10.75 110 TRP A C 1
ATOM 1356 O O . TRP A 1 87 ? -19.111 5.742 14.993 1.00 11.71 110 TRP A O 1
ATOM 1377 N N . ALA A 1 88 ? -17.103 6.371 15.791 1.00 10.54 111 ALA A N 1
ATOM 1378 C CA . ALA A 1 88 ? -16.593 5.006 15.762 1.00 10.92 111 ALA A CA 1
ATOM 1379 C C . ALA A 1 88 ? -17.362 4.123 16.729 1.00 11.25 111 ALA A C 1
ATOM 1380 O O . ALA A 1 88 ? -17.600 2.943 16.451 1.00 11.74 111 ALA A O 1
ATOM 1387 N N . LYS A 1 89 ? -17.769 4.686 17.866 1.00 11.18 112 LYS A N 1
ATOM 1388 C CA . LYS A 1 89 ? -18.586 3.940 18.814 1.00 12.78 112 LYS A CA 1
ATOM 1389 C C . LYS A 1 89 ? -19.930 3.575 18.201 1.00 12.36 112 LYS A C 1
ATOM 1390 O O . LYS A 1 89 ? -20.416 2.450 18.370 1.00 13.03 112 LYS A O 1
ATOM 1409 N N . ALA A 1 90 ? -20.548 4.514 17.484 1.00 11.75 113 ALA A N 1
ATOM 1410 C CA . ALA A 1 90 ? -21.805 4.217 16.809 1.00 11.84 113 ALA A CA 1
ATOM 1411 C C . ALA A 1 90 ? -21.613 3.166 15.721 1.00 11.48 113 ALA A C 1
ATOM 1412 O O . ALA A 1 90 ? -22.462 2.283 15.546 1.00 12.97 113 ALA A O 1
ATOM 1419 N N . ALA A 1 91 ? -20.503 3.254 14.972 1.00 10.50 114 ALA A N 1
ATOM 1420 C CA . ALA A 1 91 ? -20.279 2.380 13.823 1.00 10.70 114 ALA A CA 1
ATOM 1421 C C . ALA A 1 91 ? -19.909 0.947 14.206 1.00 10.40 114 ALA A C 1
ATOM 1422 O O . ALA A 1 91 ? -20.154 0.026 13.418 1.00 11.25 114 ALA A O 1
ATOM 1429 N N . LEU A 1 92 ? -19.297 0.733 15.371 1.00 11.48 115 LEU A N 1
ATOM 1430 C CA . LEU A 1 92 ? -18.651 -0.552 15.643 1.00 12.65 115 LEU A CA 1
ATOM 1431 C C . LEU A 1 92 ? -19.559 -1.755 15.426 1.00 12.17 115 LEU A C 1
ATOM 1432 O O . LEU A 1 92 ? -19.172 -2.660 14.669 1.00 12.44 115 LEU A O 1
ATOM 1448 N N . PRO A 1 93 ? -20.752 -1.838 16.022 1.00 12.11 116 PRO A N 1
ATOM 1449 C CA . PRO A 1 93 ? -21.588 -3.024 15.769 1.00 12.51 116 PRO A CA 1
ATOM 1450 C C . PRO A 1 93 ? -22.053 -3.118 14.334 1.00 12.10 116 PRO A C 1
ATOM 1451 O O . PRO A 1 93 ? -22.295 -4.225 13.835 1.00 13.08 116 PRO A O 1
ATOM 1462 N N . LEU A 1 94 ? -22.181 -1.979 13.660 1.00 10.68 117 LEU A N 1
ATOM 1463 C CA . LEU A 1 94 ? -22.711 -1.926 12.310 1.00 10.65 117 LEU A CA 1
ATOM 1464 C C . LEU A 1 94 ? -21.722 -2.420 11.270 1.00 11.23 117 LEU A C 1
ATOM 1465 O O . LEU A 1 94 ? -22.124 -2.640 10.129 1.00 11.40 117 LEU A O 1
ATOM 1481 N N . LEU A 1 95 ? -20.447 -2.593 11.619 1.00 11.08 118 LEU A N 1
ATOM 1482 C CA . LEU A 1 95 ? -19.490 -3.083 10.633 1.00 11.16 118 LEU A CA 1
ATOM 1483 C C . LEU A 1 95 ? -19.843 -4.495 10.184 1.00 12.46 118 LEU A C 1
ATOM 1484 O O . LEU A 1 95 ? -19.480 -4.906 9.072 1.00 13.64 118 LEU A O 1
ATOM 1500 N N . ASN A 1 96 ? -20.532 -5.250 11.035 1.00 11.90 119 ASN A N 1
ATOM 1501 C CA . ASN A 1 96 ? -21.054 -6.556 10.655 1.00 12.50 119 ASN A CA 1
ATOM 1502 C C . ASN A 1 96 ? -22.350 -6.365 9.878 1.00 12.36 119 ASN A C 1
ATOM 1503 O O . ASN A 1 96 ? -23.294 -5.757 10.392 1.00 12.75 119 ASN A O 1
ATOM 1514 N N . ASP A 1 97 ? -22.416 -6.917 8.660 1.00 13.17 120 ASP A N 1
ATOM 1515 C CA . ASP A 1 97 ? -23.561 -6.648 7.789 1.00 13.75 120 ASP A CA 1
ATOM 1516 C C . ASP A 1 97 ? -24.869 -7.157 8.386 1.00 13.29 120 ASP A C 1
ATOM 1517 O O . ASP A 1 97 ? -25.917 -6.512 8.249 1.00 13.96 120 ASP A O 1
ATOM 1526 N N . GLU A 1 98 ? -24.844 -8.326 9.025 1.00 13.38 121 GLU A N 1
ATOM 1527 C CA . GLU A 1 98 ? -26.077 -8.842 9.605 1.00 14.19 121 GLU A CA 1
ATOM 1528 C C . GLU A 1 98 ? -26.545 -7.949 10.745 1.00 12.27 121 GLU A C 1
ATOM 1529 O O . GLU A 1 98 ? -27.749 -7.726 10.914 1.00 12.64 121 GLU A O 1
ATOM 1541 N N . THR A 1 99 ? -25.605 -7.433 11.544 1.00 11.75 122 THR A N 1
ATOM 1542 C CA . THR A 1 99 ? -25.985 -6.548 12.637 1.00 11.81 122 THR A CA 1
ATOM 1543 C C . THR A 1 99 ? -26.512 -5.230 12.097 1.00 11.59 122 THR A C 1
ATOM 1544 O O . THR A 1 99 ? -27.472 -4.677 12.641 1.00 12.75 122 THR A O 1
ATOM 1555 N N . HIS A 1 100 ? -25.918 -4.720 11.020 1.00 11.33 123 HIS A N 1
ATOM 1556 C CA . HIS A 1 100 ? -26.448 -3.489 10.390 1.00 11.65 123 HIS A CA 1
ATOM 1557 C C . HIS A 1 100 ? -27.925 -3.696 10.001 1.00 12.07 123 HIS A C 1
ATOM 1558 O O . HIS A 1 100 ? -28.730 -2.834 10.266 1.00 12.98 123 HIS A O 1
ATOM 1572 N N . GLN A 1 101 ? -28.254 -4.848 9.415 1.00 12.67 124 GLN A N 1
ATOM 1573 C CA . GLN A 1 101 ? -29.649 -5.111 8.982 1.00 13.17 124 GLN A CA 1
ATOM 1574 C C . GLN A 1 101 ? -30.550 -5.207 10.223 1.00 12.54 124 GLN A C 1
ATOM 1575 O O . GLN A 1 101 ? -31.654 -4.715 10.181 1.00 13.20 124 GLN A O 1
ATOM 1589 N N . ALA A 1 102 ? -30.045 -5.824 11.306 1.00 12.51 125 ALA A N 1
ATOM 1590 C CA . ALA A 1 102 ? -30.822 -5.968 12.560 1.00 13.41 125 ALA A CA 1
ATOM 1591 C C . ALA A 1 102 ? -31.083 -4.568 13.121 1.00 13.58 125 ALA A C 1
ATOM 1592 O O . ALA A 1 102 ? -32.165 -4.357 13.610 1.00 14.22 125 ALA A O 1
ATOM 1599 N N . LYS A 1 103 ? -30.111 -3.660 13.041 1.00 12.01 126 LYS A N 1
ATOM 1600 C CA . LYS A 1 103 ? -30.311 -2.299 13.533 1.00 12.04 126 LYS A CA 1
ATOM 1601 C C . LYS A 1 103 ? -31.269 -1.521 12.640 1.00 11.92 126 LYS A C 1
ATOM 1602 O O . LYS A 1 103 ? -32.077 -0.720 13.123 1.00 12.06 126 LYS A O 1
ATOM 1621 N N A LEU A 1 104 ? -31.189 -1.728 11.327 0.51 11.64 127 LEU A N 1
ATOM 1622 N N B LEU A 1 104 ? -31.183 -1.733 11.332 0.49 12.99 127 LEU A N 1
ATOM 1623 C CA A LEU A 1 104 ? -32.168 -1.116 10.435 0.51 10.92 127 LEU A CA 1
ATOM 1624 C CA B LEU A 1 104 ? -32.153 -1.131 10.428 0.49 13.60 127 LEU A CA 1
ATOM 1625 C C A LEU A 1 104 ? -33.584 -1.481 10.866 0.51 11.21 127 LEU A C 1
ATOM 1626 C C B LEU A 1 104 ? -33.573 -1.485 10.851 0.49 14.14 127 LEU A C 1
ATOM 1627 O O A LEU A 1 104 ? -34.484 -0.634 10.879 0.51 11.25 127 LEU A O 1
ATOM 1628 O O B LEU A 1 104 ? -34.462 -0.624 10.875 0.49 16.19 127 LEU A O 1
ATOM 1659 N N . LYS A 1 105 ? -33.803 -2.753 11.200 1.00 12.91 128 LYS A N 1
ATOM 1660 C CA . LYS A 1 105 ? -35.124 -3.175 11.647 1.00 13.71 128 LYS A CA 1
ATOM 1661 C C . LYS A 1 105 ? -35.454 -2.603 13.024 1.00 13.20 128 LYS A C 1
ATOM 1662 O O . LYS A 1 105 ? -36.576 -2.135 13.258 1.00 14.92 128 LYS A O 1
ATOM 1682 N N . GLU A 1 106 ? -34.495 -2.625 13.952 1.00 13.49 129 GLU A N 1
ATOM 1683 C CA . GLU A 1 106 ? -34.765 -2.107 15.291 1.00 14.24 129 GLU A CA 1
ATOM 1684 C C . GLU A 1 106 ? -35.216 -0.652 15.244 1.00 13.55 129 GLU A C 1
ATOM 1685 O O . GLU A 1 106 ? -36.101 -0.238 16.005 1.00 15.39 129 GLU A O 1
ATOM 1697 N N . TYR A 1 107 ? -34.625 0.135 14.355 1.00 12.20 130 TYR A N 1
ATOM 1698 C CA . TYR A 1 107 ? -34.896 1.559 14.258 1.00 12.45 130 TYR A CA 1
ATOM 1699 C C . TYR A 1 107 ? -35.978 1.888 13.233 1.00 12.45 130 TYR A C 1
ATOM 1700 O O . TYR A 1 107 ? -36.208 3.069 12.946 1.00 12.99 130 TYR A O 1
ATOM 1718 N N . LYS A 1 108 ? -36.666 0.872 12.704 1.00 12.63 131 LYS A N 1
ATOM 1719 C CA . LYS A 1 108 ? -37.819 1.048 11.817 1.00 13.81 131 LYS A CA 1
ATOM 1720 C C . LYS A 1 108 ? -37.448 1.701 10.491 1.00 13.21 131 LYS A C 1
ATOM 1721 O O . LYS A 1 108 ? -38.265 2.386 9.872 1.00 14.86 131 LYS A O 1
ATOM 1740 N N . LEU A 1 109 ? -36.234 1.424 10.024 1.00 11.85 132 LEU A N 1
ATOM 1741 C CA . LEU A 1 109 ? -35.727 1.930 8.758 1.00 11.84 132 LEU A CA 1
ATOM 1742 C C . LEU A 1 109 ? -35.699 0.876 7.662 1.00 12.28 132 LEU A C 1
ATOM 1743 O O . LEU A 1 109 ? -35.379 1.202 6.513 1.00 13.30 132 LEU A O 1
ATOM 1759 N N . ALA A 1 110 ? -35.988 -0.379 7.995 1.00 13.04 133 ALA A N 1
ATOM 1760 C CA . ALA A 1 110 ? -35.764 -1.462 7.049 1.00 13.26 133 ALA A CA 1
ATOM 1761 C C . ALA A 1 110 ? -36.800 -1.506 5.935 1.00 13.75 133 ALA A C 1
ATOM 1762 O O . ALA A 1 110 ? -36.598 -2.234 4.956 1.00 14.12 133 ALA A O 1
ATOM 1769 N N . GLY A 1 111 ? -37.896 -0.770 6.058 1.00 13.52 134 GLY A N 1
ATOM 1770 C CA . GLY A 1 111 ? -38.886 -0.714 5.008 1.00 14.09 134 GLY A CA 1
ATOM 1771 C C . GLY A 1 111 ? -38.604 0.299 3.925 1.00 14.61 134 GLY A C 1
ATOM 1772 O O . GLY A 1 111 ? -39.404 0.421 2.992 1.00 16.64 134 GLY A O 1
ATOM 1776 N N . LEU A 1 112 ? -37.490 1.028 4.010 1.00 13.42 135 LEU A N 1
ATOM 1777 C CA . LEU A 1 112 ? -37.230 2.170 3.138 1.00 13.88 135 LEU A CA 1
ATOM 1778 C C . LEU A 1 112 ? -36.339 1.800 1.955 1.00 14.67 135 LEU A C 1
ATOM 1779 O O . LEU A 1 112 ? -35.180 1.407 2.136 1.00 14.64 135 LEU A O 1
ATOM 1795 N N . GLN A 1 113 ? -36.877 1.975 0.744 1.00 14.59 136 GLN A N 1
ATOM 1796 C CA . GLN A 1 113 ? -36.102 1.926 -0.497 1.00 15.49 136 GLN A CA 1
ATOM 1797 C C . GLN A 1 113 ? -35.202 3.160 -0.582 1.00 15.58 136 GLN A C 1
ATOM 1798 O O . GLN A 1 113 ? -35.382 4.119 0.167 1.00 15.33 136 GLN A O 1
ATOM 1812 N N . PRO A 1 114 ? -34.242 3.182 -1.515 1.00 16.89 137 PRO A N 1
ATOM 1813 C CA . PRO A 1 114 ? -33.183 4.214 -1.449 1.00 16.56 137 PRO A CA 1
ATOM 1814 C C . PRO A 1 114 ? -33.647 5.665 -1.373 1.00 16.69 137 PRO A C 1
ATOM 1815 O O . PRO A 1 114 ? -33.143 6.424 -0.536 1.00 16.64 137 PRO A O 1
ATOM 1826 N N . GLU A 1 115 ? -34.570 6.089 -2.236 1.00 17.94 138 GLU A N 1
ATOM 1827 C CA . GLU A 1 115 ? -35.018 7.480 -2.207 1.00 19.41 138 GLU A CA 1
ATOM 1828 C C . GLU A 1 115 ? -35.719 7.819 -0.897 1.00 18.67 138 GLU A C 1
ATOM 1829 O O . GLU A 1 115 ? -35.587 8.938 -0.386 1.00 17.77 138 GLU A O 1
ATOM 1841 N N . LYS A 1 116 ? -36.508 6.883 -0.359 1.00 16.93 139 LYS A N 1
ATOM 1842 C CA . LYS A 1 116 ? -37.185 7.145 0.910 1.00 17.01 139 LYS A CA 1
ATOM 1843 C C . LYS A 1 116 ? -36.205 7.136 2.078 1.00 14.35 139 LYS A C 1
ATOM 1844 O O . LYS A 1 116 ? -36.382 7.891 3.043 1.00 15.39 139 LYS A O 1
ATOM 1863 N N . LEU A 1 117 ? -35.168 6.297 2.010 1.00 13.46 140 LEU A N 1
ATOM 1864 C CA . LEU A 1 117 ? -34.130 6.345 3.031 1.00 12.76 140 LEU A CA 1
ATOM 1865 C C . LEU A 1 117 ? -33.384 7.672 2.979 1.00 13.20 140 LEU A C 1
ATOM 1866 O O . LEU A 1 117 ? -33.043 8.233 4.023 1.00 13.73 140 LEU A O 1
ATOM 1882 N N . GLU A 1 118 ? -33.158 8.219 1.780 1.00 13.08 141 GLU A N 1
ATOM 1883 C CA . GLU A 1 118 ? -32.489 9.517 1.692 1.00 14.67 141 GLU A CA 1
ATOM 1884 C C . GLU A 1 118 ? -33.328 10.613 2.343 1.00 14.32 141 GLU A C 1
ATOM 1885 O O . GLU A 1 118 ? -32.804 11.449 3.088 1.00 14.97 141 GLU A O 1
ATOM 1897 N N . ARG A 1 119 ? -34.637 10.616 2.078 1.00 15.91 142 ARG A N 1
ATOM 1898 C CA . ARG A 1 119 ? -35.532 11.561 2.737 1.00 17.33 142 ARG A CA 1
ATOM 1899 C C . ARG A 1 119 ? -35.475 11.398 4.251 1.00 15.34 142 ARG A C 1
ATOM 1900 O O . ARG A 1 119 ? -35.342 12.379 4.991 1.00 17.76 142 ARG A O 1
ATOM 1904 N N . ALA A 1 120 ? -35.585 10.160 4.733 1.00 15.25 143 ALA A N 1
ATOM 1905 C CA . ALA A 1 120 ? -35.524 9.928 6.172 1.00 14.47 143 ALA A CA 1
ATOM 1906 C C . ALA A 1 120 ? -34.186 10.371 6.742 1.00 13.98 143 ALA A C 1
ATOM 1907 O O . ALA A 1 120 ? -34.124 10.939 7.840 1.00 14.96 143 ALA A O 1
ATOM 1914 N N . ARG A 1 121 ? -33.106 10.094 6.013 1.00 14.52 144 ARG A N 1
ATOM 1915 C CA A ARG A 1 121 ? -31.770 10.439 6.484 0.87 15.12 144 ARG A CA 1
ATOM 1916 C CA B ARG A 1 121 ? -31.770 10.441 6.485 0.13 15.13 144 ARG A CA 1
ATOM 1917 C C . ARG A 1 121 ? -31.626 11.942 6.683 1.00 15.84 144 ARG A C 1
ATOM 1918 O O . ARG A 1 121 ? -30.966 12.390 7.627 1.00 17.27 144 ARG A O 1
ATOM 1957 N N . ASN A 1 122 ? -32.225 12.739 5.798 1.00 17.48 145 ASN A N 1
ATOM 1958 C CA . ASN A 1 122 ? -32.170 14.185 5.966 1.00 18.38 145 ASN A CA 1
ATOM 1959 C C . ASN A 1 122 ? -32.756 14.592 7.312 1.00 16.38 145 ASN A C 1
ATOM 1960 O O . ASN A 1 122 ? -32.163 15.388 8.048 1.00 18.12 145 ASN A O 1
ATOM 1971 N N . THR A 1 123 ? -33.928 14.052 7.655 1.00 13.47 146 THR A N 1
ATOM 1972 C CA . THR A 1 123 ? -34.533 14.381 8.943 1.00 12.13 146 THR A CA 1
ATOM 1973 C C . THR A 1 123 ? -33.709 13.836 10.102 1.00 11.28 146 THR A C 1
ATOM 1974 O O . THR A 1 123 ? -33.510 14.520 11.115 1.00 11.41 146 THR A O 1
ATOM 1985 N N . ILE A 1 124 ? -33.191 12.618 9.954 1.00 11.81 147 ILE A N 1
ATOM 1986 C CA . ILE A 1 124 ? -32.398 12.012 11.017 1.00 11.28 147 ILE A CA 1
ATOM 1987 C C . ILE A 1 124 ? -31.138 12.827 11.279 1.00 11.76 147 ILE A C 1
ATOM 1988 O O . ILE A 1 124 ? -30.739 13.024 12.431 1.00 11.32 147 ILE A O 1
ATOM 2004 N N . ARG A 1 125 ? -30.463 13.279 10.220 1.00 11.11 148 ARG A N 1
ATOM 2005 C CA A ARG A 1 125 ? -29.262 14.071 10.438 0.62 11.23 148 ARG A CA 1
ATOM 2006 C CA B ARG A 1 125 ? -29.266 14.101 10.395 0.38 11.39 148 ARG A CA 1
ATOM 2007 C C . ARG A 1 125 ? -29.580 15.337 11.224 1.00 10.61 148 ARG A C 1
ATOM 2008 O O . ARG A 1 125 ? -28.805 15.734 12.103 1.00 10.95 148 ARG A O 1
ATOM 2049 N N . ARG A 1 126 ? -30.707 15.978 10.922 1.00 11.79 149 ARG A N 1
ATOM 2050 C CA . ARG A 1 126 ? -31.115 17.168 11.653 1.00 11.47 149 ARG A CA 1
ATOM 2051 C C . ARG A 1 126 ? -31.414 16.837 13.108 1.00 11.13 149 ARG A C 1
ATOM 2052 O O . ARG A 1 126 ? -30.963 17.540 14.020 1.00 10.60 149 ARG A O 1
ATOM 2073 N N . LEU A 1 127 ? -32.200 15.781 13.338 1.00 11.25 150 LEU A N 1
ATOM 2074 C CA . LEU A 1 127 ? -32.544 15.375 14.697 1.00 10.70 150 LEU A CA 1
ATOM 2075 C C . LEU A 1 127 ? -31.304 15.016 15.501 1.00 10.26 150 LEU A C 1
ATOM 2076 O O . LEU A 1 127 ? -31.221 15.314 16.699 1.00 10.65 150 LEU A O 1
ATOM 2092 N N . THR A 1 128 ? -30.333 14.373 14.858 1.00 9.79 151 THR A N 1
ATOM 2093 C CA . THR A 1 128 ? -29.123 13.964 15.560 1.00 9.90 151 THR A CA 1
ATOM 2094 C C . THR A 1 128 ? -28.288 15.176 15.955 1.00 9.79 151 THR A C 1
ATOM 2095 O O . THR A 1 128 ? -27.735 15.220 17.059 1.00 10.56 151 THR A O 1
ATOM 2106 N N . ALA A 1 129 ? -28.153 16.155 15.059 1.00 10.21 152 ALA A N 1
ATOM 2107 C CA . ALA A 1 129 ? -27.445 17.379 15.422 1.00 10.42 152 ALA A CA 1
ATOM 2108 C C . ALA A 1 129 ? -28.139 18.095 16.577 1.00 10.16 152 ALA A C 1
ATOM 2109 O O . ALA A 1 129 ? -27.483 18.633 17.478 1.00 11.43 152 ALA A O 1
ATOM 2116 N N . GLU A 1 130 ? -29.471 18.120 16.556 1.00 10.74 153 GLU A N 1
ATOM 2117 C CA . GLU A 1 130 ? -30.222 18.732 17.645 1.00 10.49 153 GLU A CA 1
ATOM 2118 C C . GLU A 1 130 ? -29.991 17.989 18.953 1.00 10.90 153 GLU A C 1
ATOM 2119 O O . GLU A 1 130 ? -29.828 18.615 20.005 1.00 12.03 153 GLU A O 1
ATOM 2131 N N . ALA A 1 131 ? -29.946 16.653 18.902 1.00 10.97 154 ALA A N 1
ATOM 2132 C CA . ALA A 1 131 ? -29.693 15.861 20.103 1.00 10.86 154 ALA A CA 1
ATOM 2133 C C . ALA A 1 131 ? -28.332 16.183 20.703 1.00 11.26 154 ALA A C 1
ATOM 2134 O O . ALA A 1 131 ? -28.205 16.371 21.920 1.00 12.29 154 ALA A O 1
ATOM 2141 N N . VAL A 1 132 ? -27.297 16.245 19.861 1.00 11.94 155 VAL A N 1
ATOM 2142 C CA . VAL A 1 132 ? -25.961 16.573 20.350 1.00 12.33 155 VAL A CA 1
ATOM 2143 C C . VAL A 1 132 ? -25.947 17.956 20.992 1.00 13.46 155 VAL A C 1
ATOM 2144 O O . VAL A 1 132 ? -25.350 18.155 22.056 1.00 14.69 155 VAL A O 1
ATOM 2157 N N . ALA A 1 133 ? -26.586 18.936 20.355 1.00 13.17 156 ALA A N 1
ATOM 2158 C CA . ALA A 1 133 ? -26.607 20.283 20.917 1.00 14.03 156 ALA A CA 1
ATOM 2159 C C . ALA A 1 133 ? -27.354 20.318 22.244 1.00 14.52 156 ALA A C 1
ATOM 2160 O O . ALA A 1 133 ? -26.914 20.971 23.197 1.00 17.68 156 ALA A O 1
ATOM 2167 N N . LYS A 1 134 ? -28.481 19.616 22.330 1.00 13.44 157 LYS A N 1
ATOM 2168 C CA . LYS A 1 134 ? -29.271 19.640 23.556 1.00 15.47 157 LYS A CA 1
ATOM 2169 C C . LYS A 1 134 ? -28.576 18.916 24.706 1.00 16.40 157 LYS A C 1
ATOM 2170 O O . LYS A 1 134 ? -28.790 19.253 25.878 1.00 20.04 157 LYS A O 1
ATOM 2189 N N . ALA A 1 135 ? -27.747 17.929 24.415 1.00 16.74 158 ALA A N 1
ATOM 2190 C CA . ALA A 1 135 ? -27.116 17.077 25.445 1.00 20.21 158 ALA A CA 1
ATOM 2191 C C . ALA A 1 135 ? -25.956 17.833 26.077 1.00 27.03 158 ALA A C 1
ATOM 2192 O O . ALA A 1 135 ? -25.365 17.296 27.006 1.00 28.53 158 ALA A O 1
ATOM 2199 N N . GLN A 1 136 ? -25.660 19.033 25.610 1.00 32.86 159 GLN A N 1
ATOM 2200 C CA . GLN A 1 136 ? -24.633 19.888 26.250 1.00 41.22 159 GLN A CA 1
ATOM 2201 C C . GLN A 1 136 ? -25.287 20.793 27.294 1.00 44.11 159 GLN A C 1
ATOM 2202 O O . GLN A 1 136 ? -26.306 21.407 26.994 1.00 44.03 159 GLN A O 1
ATOM 2216 N N . ASP A 1 137 ? -24.723 20.855 28.500 1.00 45.83 160 ASP A N 1
ATOM 2217 C CA . ASP A 1 137 ? -25.184 21.813 29.534 1.00 46.59 160 ASP A CA 1
ATOM 2218 C C . ASP A 1 137 ? -23.934 22.216 30.300 1.00 39.72 160 ASP A C 1
ATOM 2219 O O . ASP A 1 137 ? -23.567 21.507 31.229 1.00 37.58 160 ASP A O 1
ATOM 2228 N N . PRO A 1 138 ? -23.209 23.235 29.818 1.00 35.79 161 PRO A N 1
ATOM 2229 C CA . PRO A 1 138 ? -21.953 23.631 30.476 1.00 32.99 161 PRO A CA 1
ATOM 2230 C C . PRO A 1 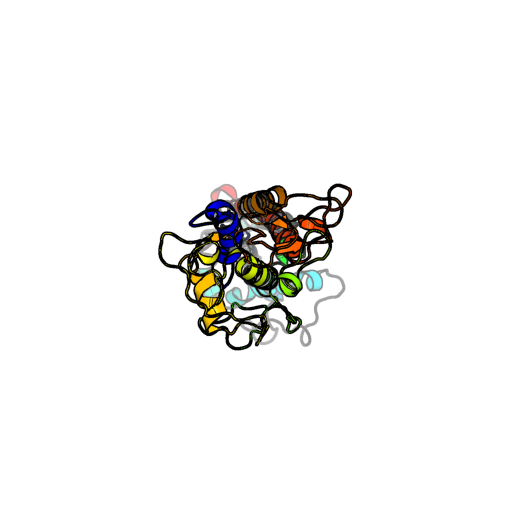138 ? -22.115 24.086 31.915 1.00 33.00 161 PRO A C 1
ATOM 2231 O O . PRO A 1 138 ? -21.110 24.173 32.630 1.00 32.37 161 PRO A O 1
ATOM 2242 N N . THR A 1 139 ? -23.333 24.396 32.363 1.00 33.89 162 THR A N 1
ATOM 2243 C CA . THR A 1 139 ? -23.547 24.805 33.745 1.00 34.98 162 THR A CA 1
ATOM 2244 C C . THR A 1 139 ? -23.618 23.624 34.706 1.00 37.67 162 THR A C 1
ATOM 2245 O O . THR A 1 139 ? -23.663 23.842 35.921 1.00 36.12 162 THR A O 1
ATOM 2256 N N . VAL A 1 140 ? -23.626 22.391 34.200 1.00 40.05 163 VAL A N 1
ATOM 2257 C CA . VAL A 1 140 ? -23.667 21.204 35.048 1.00 45.00 163 VAL A CA 1
ATOM 2258 C C . VAL A 1 140 ? -22.396 20.385 34.847 1.00 49.82 163 VAL A C 1
ATOM 2259 O O . VAL A 1 140 ? -21.886 19.768 35.789 1.00 52.71 163 VAL A O 1
ATOM 2272 N N . ALA A 1 141 ? -21.876 20.375 33.620 1.00 48.57 164 ALA A N 1
ATOM 2273 C CA . ALA A 1 141 ? -20.711 19.555 33.307 1.00 47.31 164 ALA A CA 1
ATOM 2274 C C . ALA A 1 141 ? -19.491 20.040 34.082 1.00 46.14 164 ALA A C 1
ATOM 2275 O O . ALA A 1 141 ? -19.134 21.220 34.028 1.00 43.26 164 ALA A O 1
ATOM 2282 N N . GLU A 1 142 ? -18.848 19.118 34.801 1.00 46.48 165 GLU A N 1
ATOM 2283 C CA . GLU A 1 142 ? -17.687 19.385 35.649 1.00 46.28 165 GLU A CA 1
ATOM 2284 C C . GLU A 1 142 ? -18.000 20.311 36.820 1.00 46.57 165 GLU A C 1
ATOM 2285 O O . GLU A 1 142 ? -17.075 20.799 37.480 1.00 48.94 165 GLU A O 1
ATOM 2297 N N . SER A 1 143 ? -19.278 20.567 37.097 1.00 41.92 166 SER A N 1
ATOM 2298 C CA . SER A 1 143 ? -19.669 21.414 38.212 1.00 39.36 166 SER A CA 1
ATOM 2299 C C . SER A 1 143 ? -19.610 20.628 39.520 1.00 37.98 166 SER A C 1
ATOM 2300 O O . SER A 1 143 ? -19.337 19.424 39.544 1.00 35.47 166 SER A O 1
ATOM 2308 N N . THR A 1 144 ? -19.871 21.328 40.627 1.00 37.96 167 THR A N 1
ATOM 2309 C CA . THR A 1 144 ? -19.934 20.671 41.928 1.00 40.77 167 THR A CA 1
ATOM 2310 C C . THR A 1 144 ? -20.910 19.504 41.901 1.00 43.63 167 THR A C 1
ATOM 2311 O O . THR A 1 144 ? -20.613 18.421 42.422 1.00 44.28 167 THR A O 1
ATOM 2322 N N . ALA A 1 145 ? -22.084 19.708 41.295 1.00 44.15 168 ALA A N 1
ATOM 2323 C CA . ALA A 1 145 ? -23.099 18.663 41.263 1.00 43.38 168 ALA A CA 1
ATOM 2324 C C . ALA A 1 145 ? -22.601 17.438 40.513 1.00 41.70 168 ALA A C 1
ATOM 2325 O O . ALA A 1 145 ? -22.860 16.300 40.919 1.00 39.48 168 ALA A O 1
ATOM 2332 N N . ASP A 1 146 ? -21.885 17.653 39.411 1.00 43.44 169 ASP A N 1
ATOM 2333 C CA . ASP A 1 146 ? -21.410 16.533 38.609 1.00 46.60 169 ASP A CA 1
ATOM 2334 C C . ASP A 1 146 ? -20.272 15.799 39.308 1.00 44.34 169 ASP A C 1
ATOM 2335 O O . ASP A 1 146 ? -20.217 14.563 39.285 1.00 43.87 169 ASP A O 1
ATOM 2344 N N . LEU A 1 147 ? -19.373 16.538 39.964 1.00 41.20 170 LEU A N 1
ATOM 2345 C CA . LEU A 1 147 ? -18.191 15.934 40.564 1.00 41.00 170 LEU A CA 1
ATOM 2346 C C . LEU A 1 147 ? -18.451 15.344 41.944 1.00 43.63 170 LEU A C 1
ATOM 2347 O O . LEU A 1 147 ? -17.655 14.519 42.405 1.00 44.67 170 LEU A O 1
ATOM 2351 N N . THR A 1 148 ? -19.534 15.741 42.611 1.00 44.76 171 THR A N 1
ATOM 2352 C CA . THR A 1 148 ? -19.819 15.287 43.967 1.00 45.90 171 THR A CA 1
ATOM 2353 C C . THR A 1 148 ? -20.663 14.018 43.925 1.00 43.57 171 THR A C 1
ATOM 2354 O O . THR A 1 148 ? -21.693 13.971 43.245 1.00 46.07 171 THR A O 1
ATOM 2365 N N . THR A 1 149 ? -20.219 12.991 44.646 1.00 36.64 172 THR A N 1
ATOM 2366 C CA . THR A 1 149 ? -20.893 11.704 44.718 1.00 32.39 172 THR A CA 1
ATOM 2367 C C . THR A 1 149 ? -21.511 11.499 46.098 1.00 28.84 172 THR A C 1
ATOM 2368 O O . THR A 1 149 ? -21.195 12.194 47.067 1.00 26.42 172 THR A O 1
ATOM 2379 N N . GLU A 1 150 ? -22.400 10.507 46.181 1.00 27.31 173 GLU A N 1
ATOM 2380 C CA . GLU A 1 150 ? -23.000 10.159 47.466 1.00 27.08 173 GLU A CA 1
ATOM 2381 C C . GLU A 1 150 ? -21.935 9.714 48.460 1.00 25.17 173 GLU A C 1
ATOM 2382 O O . GLU A 1 150 ? -21.989 10.075 49.642 1.00 23.53 173 GLU A O 1
ATOM 2394 N N . GLU A 1 151 ? -20.956 8.932 47.999 1.00 25.53 174 GLU A N 1
ATOM 2395 C CA . GLU A 1 151 ? -19.859 8.525 48.873 1.00 26.94 174 GLU A CA 1
ATOM 2396 C C . GLU A 1 151 ? -19.098 9.737 49.394 1.00 25.30 174 GLU A C 1
ATOM 2397 O O . GLU A 1 151 ? -18.720 9.785 50.572 1.00 25.85 174 GLU A O 1
ATOM 2409 N N . ASP A 1 152 ? -18.870 10.729 48.528 1.00 24.76 175 ASP A N 1
ATOM 2410 C CA . ASP A 1 152 ? -18.176 11.940 48.944 1.00 25.60 175 ASP A CA 1
ATOM 2411 C C . ASP A 1 152 ? -18.936 12.642 50.055 1.00 21.29 175 ASP A C 1
ATOM 2412 O O . ASP A 1 152 ? -18.337 13.118 51.025 1.00 20.52 175 ASP A O 1
ATOM 2421 N N . LEU A 1 153 ? -20.259 12.741 49.916 1.00 20.58 176 LEU A N 1
ATOM 2422 C CA . LEU A 1 153 ? -21.049 13.416 50.936 1.00 19.74 176 LEU A CA 1
ATOM 2423 C C . LEU A 1 153 ? -21.042 12.632 52.239 1.00 19.03 176 LEU A C 1
ATOM 2424 O O . LEU A 1 153 ? -20.943 13.223 53.320 1.00 17.99 176 LEU A O 1
ATOM 2440 N N . GLN A 1 154 ? -21.153 11.302 52.156 1.00 19.03 177 GLN A N 1
ATOM 2441 C CA . GLN A 1 154 ? -21.108 10.482 53.360 1.00 19.43 177 GLN A CA 1
ATOM 2442 C C . GLN A 1 154 ? -19.791 10.670 54.095 1.00 19.38 177 GLN A C 1
ATOM 2443 O O . GLN A 1 154 ? -19.773 10.784 55.325 1.00 19.46 177 GLN A O 1
ATOM 2457 N N . LYS A 1 155 ? -18.674 10.703 53.364 1.00 20.53 178 LYS A N 1
ATOM 2458 C CA . LYS A 1 155 ? -17.386 10.885 54.023 1.00 20.96 178 LYS A CA 1
ATOM 2459 C C . LYS A 1 155 ? -17.315 12.241 54.711 1.00 18.84 178 LYS A C 1
ATOM 2460 O O . LYS A 1 155 ? -16.771 12.360 55.813 1.00 19.81 178 LYS A O 1
ATOM 2479 N N . GLN A 1 156 ? -17.885 13.272 54.089 1.00 18.22 179 GLN A N 1
ATOM 2480 C CA . GLN A 1 156 ? -17.860 14.598 54.695 1.00 17.66 179 GLN A CA 1
ATOM 2481 C C . GLN A 1 156 ? -18.727 14.650 55.950 1.00 15.70 179 GLN A C 1
ATOM 2482 O O . GLN A 1 156 ? -18.366 15.315 56.929 1.00 16.13 179 GLN A O 1
ATOM 2496 N N . ILE A 1 157 ? -19.871 13.956 55.937 1.00 15.62 180 ILE A N 1
ATOM 2497 C CA . ILE A 1 157 ? -20.694 13.832 57.139 1.00 15.07 180 ILE A CA 1
ATOM 2498 C C . ILE A 1 157 ? -19.910 13.138 58.243 1.00 15.37 180 ILE A C 1
ATOM 2499 O O . ILE A 1 157 ? -19.905 13.578 59.400 1.00 15.46 180 ILE A O 1
ATOM 2515 N N . ASN A 1 158 ? -19.234 12.037 57.905 1.00 15.91 181 ASN A N 1
ATOM 2516 C CA . ASN A 1 158 ? -18.448 11.346 58.922 1.00 15.49 181 ASN A CA 1
ATOM 2517 C C . ASN A 1 158 ? -17.311 12.226 59.435 1.00 15.66 181 ASN A C 1
ATOM 2518 O O . ASN A 1 158 ? -16.927 12.118 60.603 1.00 16.49 181 ASN A O 1
ATOM 2529 N N . GLN A 1 159 ? -16.773 13.115 58.596 1.00 16.52 182 GLN A N 1
ATOM 2530 C CA . GLN A 1 159 ? -15.763 14.051 59.086 1.00 16.59 182 GLN A CA 1
ATOM 2531 C C . GLN A 1 159 ? -16.361 15.009 60.113 1.00 16.15 182 GLN A C 1
ATOM 2532 O O . GLN A 1 159 ? -15.742 15.293 61.146 1.00 17.27 182 GLN A O 1
ATOM 2546 N N . ALA A 1 160 ? -17.574 15.503 59.857 1.00 15.30 183 ALA A N 1
ATOM 2547 C CA . ALA A 1 160 ? -18.233 16.378 60.822 1.00 14.70 183 ALA A CA 1
ATOM 2548 C C . ALA A 1 160 ? -18.545 15.651 62.127 1.00 13.94 183 ALA A C 1
ATOM 2549 O O . ALA A 1 160 ? -18.459 16.248 63.212 1.00 14.90 183 ALA A O 1
ATOM 2556 N N . VAL A 1 161 ? -18.931 14.379 62.045 1.00 13.44 184 VAL A N 1
ATOM 2557 C CA . VAL A 1 161 ? -19.383 13.653 63.228 1.00 12.90 184 VAL A CA 1
ATOM 2558 C C . VAL A 1 161 ? -18.219 13.045 64.001 1.00 13.65 184 VAL A C 1
ATOM 2559 O O . VAL A 1 161 ? -18.222 13.056 65.233 1.00 14.83 184 VAL A O 1
ATOM 2572 N N . TYR A 1 162 ? -17.212 12.520 63.290 1.00 13.45 185 TYR A N 1
ATOM 2573 C CA . TYR A 1 162 ? -16.149 11.733 63.896 1.00 13.79 185 TYR A CA 1
ATOM 2574 C C . TYR A 1 162 ? -14.738 12.186 63.544 1.00 15.10 185 TYR A C 1
ATOM 2575 O O . TYR A 1 162 ? -13.779 11.597 64.051 1.00 16.35 185 TYR A O 1
ATOM 2593 N N . SER A 1 163 ? -14.576 13.175 62.664 1.00 15.91 186 SER A N 1
ATOM 2594 C CA . SER A 1 163 ? -13.254 13.571 62.169 1.00 18.61 186 SER A CA 1
ATOM 2595 C C . SER A 1 163 ? -12.570 12.433 61.408 1.00 20.64 186 SER A C 1
ATOM 2596 O O . SER A 1 163 ? -11.338 12.353 61.367 1.00 22.48 186 SER A O 1
ATOM 2604 N N . LYS A 1 164 ? -13.369 11.546 60.812 1.00 19.63 187 LYS A N 1
ATOM 2605 C CA . LYS A 1 164 ? -12.874 10.418 60.037 1.00 21.93 187 LYS A CA 1
ATOM 2606 C C . LYS A 1 164 ? -13.768 10.237 58.818 1.00 19.88 187 LYS A C 1
ATOM 2607 O O . LYS A 1 164 ? -14.907 10.707 58.791 1.00 20.12 187 LYS A O 1
ATOM 2626 N N . ASP A 1 165 ? -13.240 9.541 57.806 1.00 20.62 188 ASP A N 1
ATOM 2627 C CA . ASP A 1 165 ? -14.020 9.274 56.603 1.00 22.86 188 ASP A CA 1
ATOM 2628 C C . ASP A 1 165 ? -15.077 8.194 56.809 1.00 21.60 188 ASP A C 1
ATOM 2629 O O . ASP A 1 165 ? -16.037 8.139 56.032 1.00 21.22 188 ASP A O 1
ATOM 2638 N N . THR A 1 166 ? -14.932 7.343 57.826 1.00 22.78 189 THR A N 1
ATOM 2639 C CA . THR A 1 166 ? -15.858 6.244 58.057 1.00 22.93 189 THR A CA 1
ATOM 2640 C C . THR A 1 166 ? -16.262 6.218 59.521 1.00 20.83 189 THR A C 1
ATOM 2641 O O . THR A 1 166 ? -15.498 6.621 60.400 1.00 23.60 189 THR A O 1
ATOM 2652 N N . GLU A 1 167 ? -17.451 5.714 59.773 1.00 18.22 190 GLU A N 1
ATOM 2653 C CA . GLU A 1 167 ? -17.979 5.691 61.133 1.00 17.61 190 GLU A CA 1
ATOM 2654 C C . GLU A 1 167 ? -17.304 4.589 61.945 1.00 18.48 190 GLU A C 1
ATOM 2655 O O . GLU A 1 167 ? -17.220 3.446 61.482 1.00 18.82 190 GLU A O 1
ATOM 2667 N N . PRO A 1 168 ? -16.797 4.895 63.140 1.00 17.47 191 PRO A N 1
ATOM 2668 C CA . PRO A 1 168 ? -16.191 3.851 63.976 1.00 18.31 191 PRO A CA 1
ATOM 2669 C C . PRO A 1 168 ? -17.183 2.750 64.318 1.00 18.77 191 PRO A C 1
ATOM 2670 O O . PRO A 1 168 ? -18.384 2.988 64.465 1.00 18.58 191 PRO A O 1
ATOM 2681 N N . ASP A 1 169 ? -16.663 1.533 64.456 1.00 19.62 192 ASP A N 1
ATOM 2682 C CA . ASP A 1 169 ? -17.487 0.386 64.816 1.00 19.75 192 ASP A CA 1
ATOM 2683 C C . ASP A 1 169 ? -17.964 0.505 66.268 1.00 20.78 192 ASP A C 1
ATOM 2684 O O . ASP A 1 169 ? -17.741 1.506 66.957 1.00 20.50 192 ASP A O 1
ATOM 2693 N N . ASP A 1 170 ? -18.636 -0.545 66.746 1.00 23.29 193 ASP A N 1
ATOM 2694 C CA . ASP A 1 170 ? -19.315 -0.472 68.033 1.00 26.22 193 ASP A CA 1
ATOM 2695 C C . ASP A 1 170 ? -18.345 -0.427 69.204 1.00 24.28 193 ASP A C 1
ATOM 2696 O O . ASP A 1 170 ? -18.750 -0.057 70.312 1.00 26.67 193 ASP A O 1
ATOM 2705 N N . ASP A 1 171 ? -17.087 -0.803 68.991 1.00 22.66 194 ASP A N 1
ATOM 2706 C CA . ASP A 1 171 ? -16.038 -0.631 69.987 1.00 25.01 194 ASP A CA 1
ATOM 2707 C C . ASP A 1 171 ? -15.237 0.644 69.772 1.00 22.50 194 ASP A C 1
ATOM 2708 O O . ASP A 1 171 ? -14.266 0.882 70.500 1.00 23.67 194 ASP A O 1
ATOM 2717 N N . PHE A 1 172 ? -15.625 1.469 68.797 1.00 22.53 195 PHE A N 1
ATOM 2718 C CA . PHE A 1 172 ? -14.873 2.671 68.436 1.00 21.47 195 PHE A CA 1
ATOM 2719 C C . PHE A 1 172 ? -13.403 2.350 68.155 1.00 23.54 195 PHE A C 1
ATOM 2720 O O . PHE A 1 172 ? -12.498 3.124 68.473 1.00 23.17 195 PHE A O 1
ATOM 2737 N N . ASN A 1 173 ? -13.163 1.209 67.514 1.00 24.73 196 ASN A N 1
ATOM 2738 C CA . ASN A 1 173 ? -11.804 0.866 67.119 1.00 25.51 196 ASN A CA 1
ATOM 2739 C C . ASN A 1 173 ? -11.228 1.950 66.214 1.00 25.45 196 ASN A C 1
ATOM 2740 O O . ASN A 1 173 ? -11.901 2.458 65.312 1.00 25.06 196 ASN A 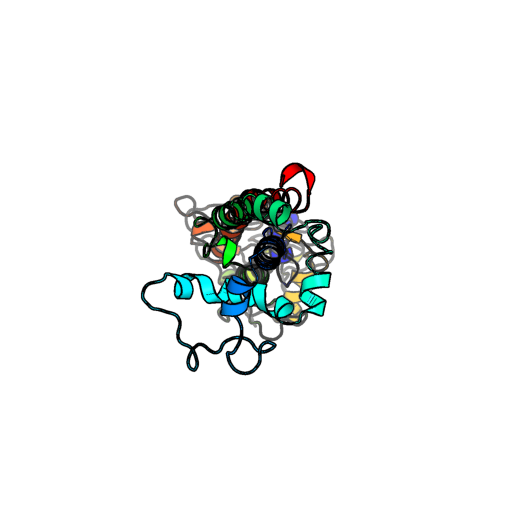O 1
ATOM 2751 N N . GLY A 1 174 ? -9.983 2.333 66.488 1.00 25.55 197 GLY A N 1
ATOM 2752 C CA . GLY A 1 174 ? -9.289 3.325 65.694 1.00 25.36 197 GLY A CA 1
ATOM 2753 C C . GLY A 1 174 ? -9.598 4.762 66.044 1.00 25.30 197 GLY A C 1
ATOM 2754 O O . GLY A 1 174 ? -8.993 5.668 65.458 1.00 26.97 197 GLY A O 1
ATOM 2758 N N . TYR A 1 175 ? -10.505 5.003 66.983 1.00 22.76 198 TYR A N 1
ATOM 2759 C CA . TYR A 1 175 ? -10.982 6.336 67.311 1.00 20.25 198 TYR A CA 1
ATOM 2760 C C . TYR A 1 175 ? -10.455 6.748 68.676 1.00 19.26 198 TYR A C 1
ATOM 2761 O O . TYR A 1 175 ? -10.413 5.939 69.608 1.00 20.55 198 TYR A O 1
ATOM 2779 N N . THR A 1 176 ? -10.063 8.012 68.795 1.00 17.95 199 THR A N 1
ATOM 2780 C CA . THR A 1 176 ? -9.682 8.590 70.078 1.00 17.50 199 THR A CA 1
ATOM 2781 C C . THR A 1 176 ? -10.524 9.834 70.303 1.00 17.31 199 THR A C 1
ATOM 2782 O O . THR A 1 176 ? -10.441 10.786 69.524 1.00 18.17 199 THR A O 1
ATOM 2793 N N . ALA A 1 177 ? -11.308 9.842 71.374 1.00 16.31 200 ALA A N 1
ATOM 2794 C CA . ALA A 1 177 ? -12.171 10.981 71.645 1.00 16.28 200 ALA A CA 1
ATOM 2795 C C . ALA A 1 177 ? -11.353 12.243 71.900 1.00 15.92 200 ALA A C 1
ATOM 2796 O O . ALA A 1 177 ? -10.234 12.197 72.416 1.00 17.80 200 ALA A O 1
ATOM 2803 N N . PHE A 1 178 ? -11.939 13.385 71.537 1.00 14.63 201 PHE A N 1
ATOM 2804 C CA . PHE A 1 178 ? -11.351 14.705 71.787 1.00 16.18 201 PHE A CA 1
ATOM 2805 C C . PHE A 1 178 ? -9.993 14.865 71.112 1.00 17.62 201 PHE A C 1
ATOM 2806 O O . PHE A 1 178 ? -9.160 15.662 71.551 1.00 17.87 201 PHE A O 1
ATOM 2823 N N . GLU A 1 179 ? -9.779 14.124 70.021 1.00 21.69 202 GLU A N 1
ATOM 2824 C CA . GLU A 1 179 ? -8.559 14.221 69.223 1.00 25.75 202 GLU A CA 1
ATOM 2825 C C . GLU A 1 179 ? -7.315 13.982 70.070 1.00 24.11 202 GLU A C 1
ATOM 2826 O O . GLU A 1 179 ? -6.232 14.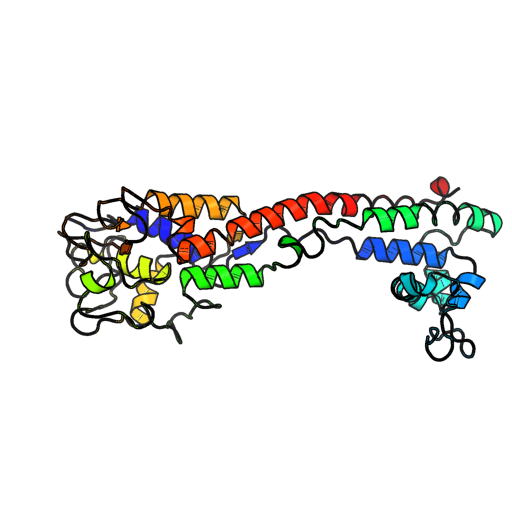468 69.738 1.00 24.62 202 GLU A O 1
ATOM 2838 N N . GLY A 1 180 ? -7.466 13.245 71.172 1.00 22.43 203 GLY A N 1
ATOM 2839 C CA . GLY A 1 180 ? -6.366 12.969 72.073 1.00 21.69 203 GLY A CA 1
ATOM 2840 C C . GLY A 1 180 ? -6.031 14.085 73.035 1.00 20.78 203 GLY A C 1
ATOM 2841 O O . GLY A 1 180 ? -5.044 13.975 73.772 1.00 23.34 203 GLY A O 1
ATOM 2845 N N . LYS A 1 181 ? -6.833 15.146 73.071 1.00 19.31 204 LYS A N 1
ATOM 2846 C CA . LYS A 1 181 ? -6.517 16.347 73.826 1.00 19.87 204 LYS A CA 1
ATOM 2847 C C . LYS A 1 181 ? -7.230 16.428 75.169 1.00 18.85 204 LYS A C 1
ATOM 2848 O O . LYS A 1 181 ? -7.043 17.409 75.896 1.00 20.33 204 LYS A O 1
ATOM 2867 N N . ALA A 1 182 ? -8.032 15.434 75.527 1.00 17.22 205 ALA A N 1
ATOM 2868 C CA . ALA A 1 182 ? -8.728 15.499 76.805 1.00 15.68 205 ALA A CA 1
ATOM 2869 C C . ALA A 1 182 ? -7.727 15.488 77.955 1.00 16.47 205 ALA A C 1
ATOM 2870 O O . ALA A 1 182 ? -6.733 14.761 77.924 1.00 17.04 205 ALA A O 1
ATOM 2877 N N . SER A 1 183 ? -8.013 16.270 78.995 1.00 15.33 206 SER A N 1
ATOM 2878 C CA . SER A 1 183 ? -7.152 16.302 80.169 1.00 16.31 206 SER A CA 1
ATOM 2879 C C . SER A 1 183 ? -7.918 16.858 81.359 1.00 15.84 206 SER A C 1
ATOM 2880 O O . SER A 1 183 ? -8.956 17.510 81.205 1.00 15.86 206 SER A O 1
ATOM 2888 N N . THR A 1 184 ? -7.388 16.555 82.553 1.00 15.84 207 THR A N 1
ATOM 2889 C CA . THR A 1 184 ? -7.658 17.265 83.802 1.00 16.43 207 THR A CA 1
ATOM 2890 C C . THR A 1 184 ? -8.971 16.897 84.487 1.00 15.90 207 THR A C 1
ATOM 2891 O O . THR A 1 184 ? -8.960 16.363 85.605 1.00 16.20 207 THR A O 1
ATOM 2902 N N . ASN A 1 185 ? -10.098 17.215 83.856 1.00 14.43 208 ASN A N 1
ATOM 2903 C CA . ASN A 1 185 ? -11.411 16.998 84.450 1.00 13.98 208 ASN A CA 1
ATOM 2904 C C . ASN A 1 185 ? -12.471 17.313 83.401 1.00 13.21 208 ASN A C 1
ATOM 2905 O O . ASN A 1 185 ? -12.168 17.781 82.300 1.00 13.93 208 ASN A O 1
ATOM 2916 N N . ARG A 1 186 ? -13.728 17.051 83.762 1.00 12.61 209 ARG A N 1
ATOM 2917 C CA . ARG A 1 186 ? -14.809 17.178 82.792 1.00 12.00 209 ARG A CA 1
ATOM 2918 C C . ARG A 1 186 ? -14.960 18.612 82.302 1.00 11.52 209 ARG A C 1
ATOM 2919 O O . ARG A 1 186 ? -15.199 18.839 81.110 1.00 12.50 209 ARG A O 1
ATOM 2940 N N . GLN A 1 187 ? -14.844 19.596 83.201 1.00 12.64 210 GLN A N 1
ATOM 2941 C CA . GLN A 1 187 ? -15.034 20.978 82.770 1.00 12.78 210 GLN A CA 1
ATOM 2942 C C . GLN A 1 187 ? -13.919 21.445 81.838 1.00 12.80 210 GLN A C 1
ATOM 2943 O O . GLN A 1 187 ? -14.159 22.299 80.983 1.00 13.75 210 GLN A O 1
ATOM 2957 N N . THR A 1 188 ? -12.699 20.930 81.995 1.00 12.52 211 THR A N 1
ATOM 2958 C CA . THR A 1 188 ? -11.637 21.260 81.046 1.00 13.02 211 THR A CA 1
ATOM 2959 C C . THR A 1 188 ? -11.931 20.664 79.672 1.00 14.24 211 THR A C 1
ATOM 2960 O O . THR A 1 188 ? -11.665 21.294 78.639 1.00 15.36 211 THR A O 1
ATOM 2971 N N . ILE A 1 189 ? -12.484 19.449 79.647 1.00 12.85 212 ILE A N 1
ATOM 2972 C CA . ILE A 1 189 ? -12.779 18.757 78.396 1.00 13.29 212 ILE A CA 1
ATOM 2973 C C . ILE A 1 189 ? -13.981 19.376 77.697 1.00 12.75 212 ILE A C 1
ATOM 2974 O O . ILE A 1 189 ? -13.986 19.525 76.469 1.00 13.05 212 ILE A O 1
ATOM 2990 N N . CYS A 1 190 ? -15.018 19.732 78.455 1.00 12.60 213 CYS A N 1
ATOM 2991 C CA . CYS A 1 190 ? -16.300 20.119 77.879 1.00 12.59 213 CYS A CA 1
ATOM 2992 C C . CYS A 1 190 ? -16.528 21.623 77.839 1.00 12.64 213 CYS A C 1
ATOM 2993 O O . CYS A 1 190 ? -17.417 22.075 77.107 1.00 13.50 213 CYS A O 1
ATOM 3000 N N . GLY A 1 191 ? -15.748 22.398 78.587 1.00 13.34 214 GLY A N 1
ATOM 3001 C CA . GLY A 1 191 ? -15.787 23.848 78.517 1.00 14.03 214 GLY A CA 1
ATOM 3002 C C . GLY A 1 191 ? -16.601 24.486 79.626 1.00 13.08 214 GLY A C 1
ATOM 3003 O O . GLY A 1 191 ? -17.095 23.832 80.551 1.00 13.79 214 GLY A O 1
ATOM 3007 N N . SER A 1 192 ? -16.752 25.803 79.515 1.00 13.21 215 SER A N 1
ATOM 3008 C CA . SER A 1 192 ? -17.325 26.583 80.601 1.00 13.39 215 SER A CA 1
ATOM 3009 C C . SER A 1 192 ? -17.826 27.913 80.056 1.00 13.30 215 SER A C 1
ATOM 3010 O O . SER A 1 192 ? -17.879 28.128 78.841 1.00 14.10 215 SER A O 1
ATOM 3018 N N . ALA A 1 193 ? -18.192 28.817 80.968 1.00 12.99 216 ALA A N 1
ATOM 3019 C CA . ALA A 1 193 ? -18.569 30.165 80.576 1.00 15.04 216 ALA A CA 1
ATOM 3020 C C . ALA A 1 193 ? -17.382 30.976 80.081 1.00 15.26 216 ALA A C 1
ATOM 3021 O O . ALA A 1 193 ? -17.583 32.054 79.516 1.00 17.77 216 ALA A O 1
ATOM 3028 N N . VAL A 1 194 ? -16.158 30.494 80.276 1.00 16.20 217 VAL A N 1
ATOM 3029 C CA . VAL A 1 194 ? -14.979 31.256 79.890 1.00 19.54 217 VAL A CA 1
ATOM 3030 C C . VAL A 1 194 ? -14.090 30.532 78.889 1.00 18.68 217 VAL A C 1
ATOM 3031 O O . VAL A 1 194 ? -13.284 31.194 78.215 1.00 22.30 217 VAL A O 1
ATOM 3044 N N . ALA A 1 195 ? -14.206 29.213 78.743 1.00 17.12 218 ALA A N 1
ATOM 3045 C CA . ALA A 1 195 ? -13.323 28.458 77.870 1.00 17.29 218 ALA A CA 1
ATOM 3046 C C . ALA A 1 195 ? -14.105 27.462 77.027 1.00 14.80 218 ALA A C 1
ATOM 3047 O O . ALA A 1 195 ? -15.162 26.967 77.424 1.00 14.28 218 ALA A O 1
ATOM 3054 N N . GLY A 1 196 ? -13.543 27.146 75.871 1.00 14.65 219 GLY A N 1
ATOM 3055 C CA . GLY A 1 196 ? -14.155 26.197 74.974 1.00 14.67 219 GLY A CA 1
ATOM 3056 C C . GLY A 1 196 ? -13.793 24.758 75.288 1.00 15.72 219 GLY A C 1
ATOM 3057 O O . GLY A 1 196 ? -12.855 24.458 76.021 1.00 17.42 219 GLY A O 1
ATOM 3061 N N . SER A 1 197 ? -14.579 23.863 74.708 1.00 15.34 220 SER A N 1
ATOM 3062 C CA A SER A 1 197 ? -14.366 22.438 74.861 0.77 15.99 220 SER A CA 1
ATOM 3063 C CA B SER A 1 197 ? -14.375 22.435 74.854 0.23 14.63 220 SER A CA 1
ATOM 3064 C C . SER A 1 197 ? -13.195 21.972 74.003 1.00 14.94 220 SER A C 1
ATOM 3065 O O . SER A 1 197 ? -12.694 22.690 73.129 1.00 17.19 220 SER A O 1
ATOM 3080 N N . LYS A 1 198 ? -12.770 20.740 74.259 1.00 14.42 221 LYS A N 1
ATOM 3081 C CA . LYS A 1 198 ? -11.798 20.046 73.428 1.00 15.24 221 LYS A CA 1
ATOM 3082 C C . LYS A 1 198 ? -12.466 19.232 72.322 1.00 16.14 221 LYS A C 1
ATOM 3083 O O . LYS A 1 198 ? -11.770 18.546 71.566 1.00 19.58 221 LYS A O 1
ATOM 3102 N N . ALA A 1 199 ? -13.792 19.292 72.211 1.00 16.09 222 ALA A N 1
ATOM 3103 C CA . ALA A 1 199 ? -14.519 18.549 71.189 1.00 17.92 222 ALA A CA 1
ATOM 3104 C C . ALA A 1 199 ? -14.465 19.293 69.862 1.00 19.60 222 ALA A C 1
ATOM 3105 O O . ALA A 1 199 ? -14.876 20.457 69.773 1.00 25.07 222 ALA A O 1
ATOM 3112 N N . THR A 1 200 ? -13.981 18.612 68.827 1.00 18.21 223 THR A N 1
ATOM 3113 C CA . THR A 1 200 ? -13.929 19.179 67.491 1.00 19.47 223 THR A CA 1
ATOM 3114 C C . THR A 1 200 ? -14.999 18.629 66.560 1.00 17.88 223 THR A C 1
ATOM 3115 O O . THR A 1 200 ? -15.133 19.134 65.449 1.00 21.41 223 THR A O 1
ATOM 3126 N N . ASN A 1 201 ? -15.755 17.620 66.972 1.00 14.76 224 ASN A N 1
ATOM 3127 C CA . ASN A 1 201 ? -16.742 16.974 66.120 1.00 13.68 224 ASN A CA 1
ATOM 3128 C C . ASN A 1 201 ? -18.049 16.802 66.893 1.00 13.68 224 ASN A C 1
ATOM 3129 O O . ASN A 1 201 ? -18.159 17.142 68.078 1.00 14.72 224 ASN A O 1
ATOM 3140 N N . ALA A 1 202 ? -19.065 16.297 66.195 1.00 12.87 225 ALA A N 1
ATOM 3141 C CA . ALA A 1 202 ? -20.389 16.200 66.795 1.00 13.22 225 ALA A CA 1
ATOM 3142 C C . ALA A 1 202 ? -20.493 15.051 67.783 1.00 13.45 225 ALA A C 1
ATOM 3143 O O . ALA A 1 202 ? -21.226 15.164 68.775 1.00 12.21 225 ALA A O 1
ATOM 3150 N N . MET A 1 203 ? -19.794 13.941 67.543 1.00 11.77 226 MET A N 1
ATOM 3151 C CA . MET A 1 203 ? -19.936 12.826 68.476 1.00 11.88 226 MET A CA 1
ATOM 3152 C C . MET A 1 203 ? -19.348 13.179 69.845 1.00 11.84 226 MET A C 1
ATOM 3153 O O . MET A 1 203 ? -19.922 12.828 70.885 1.00 12.79 226 MET A O 1
ATOM 3167 N N . ASP A 1 204 ? -18.224 13.892 69.868 1.00 12.25 227 ASP A N 1
ATOM 3168 C CA . ASP A 1 204 ? -17.617 14.244 71.148 1.00 12.68 227 ASP A CA 1
ATOM 3169 C C . ASP A 1 204 ? -18.405 15.349 71.840 1.00 13.13 227 ASP A C 1
ATOM 3170 O O . ASP A 1 204 ? -18.445 15.403 73.077 1.00 13.20 227 ASP A O 1
ATOM 3179 N N . ALA A 1 205 ? -19.062 16.217 71.070 1.00 12.09 228 ALA A N 1
ATOM 3180 C CA . ALA A 1 205 ? -20.008 17.150 71.672 1.00 12.10 228 ALA A CA 1
ATOM 3181 C C . ALA A 1 205 ? -21.158 16.402 72.343 1.00 12.33 228 ALA A C 1
ATOM 3182 O O . ALA A 1 205 ? -21.547 16.717 73.474 1.00 12.35 228 ALA A O 1
ATOM 3189 N N . LEU A 1 206 ? -21.748 15.435 71.639 1.00 11.58 229 LEU A N 1
ATOM 3190 C CA . LEU A 1 206 ? -22.810 14.630 72.233 1.00 11.46 229 LEU A CA 1
ATOM 3191 C C . LEU A 1 206 ? -22.330 13.948 73.508 1.00 11.25 229 LEU A C 1
ATOM 3192 O O . LEU A 1 206 ? -23.079 13.851 74.486 1.00 10.81 229 LEU A O 1
ATOM 3208 N N . PHE A 1 207 ? -21.087 13.458 73.516 1.00 10.88 230 PHE A N 1
ATOM 3209 C CA . PHE A 1 207 ? -20.562 12.826 74.723 1.00 11.71 230 PHE A CA 1
ATOM 3210 C C . PHE A 1 207 ? -20.536 13.810 75.892 1.00 10.87 230 PHE A C 1
ATOM 3211 O O . PHE A 1 207 ? -20.959 13.475 77.004 1.00 11.64 230 PHE A O 1
ATOM 3228 N N . CYS A 1 208 ? -20.079 15.040 75.650 1.00 11.13 231 CYS A N 1
ATOM 3229 C CA . CYS A 1 208 ? -20.061 16.041 76.712 1.00 11.33 231 CYS A CA 1
ATOM 3230 C C . CYS A 1 208 ? -21.463 16.368 77.210 1.00 11.31 231 CYS A C 1
ATOM 3231 O O . CYS A 1 208 ? -21.660 16.636 78.402 1.00 11.48 231 CYS A O 1
ATOM 3238 N N . VAL A 1 209 ? -22.443 16.381 76.307 1.00 10.66 232 VAL A N 1
ATOM 3239 C CA . VAL A 1 209 ? -23.805 16.756 76.670 1.00 10.74 232 VAL A CA 1
ATOM 3240 C C . VAL A 1 209 ? -24.525 15.635 77.409 1.00 10.81 232 VAL A C 1
ATOM 3241 O O . VAL A 1 209 ? -25.387 15.906 78.259 1.00 11.16 232 VAL A O 1
ATOM 3254 N N . CYS A 1 210 ? -24.194 14.370 77.114 1.00 10.72 233 CYS A N 1
ATOM 3255 C CA . CYS A 1 210 ? -25.023 13.253 77.542 1.00 11.06 233 CYS A CA 1
ATOM 3256 C C . CYS A 1 210 ? -24.344 12.184 78.388 1.00 11.20 233 CYS A C 1
ATOM 3257 O O . CYS A 1 210 ? -25.060 11.404 79.019 1.00 12.11 233 CYS A O 1
ATOM 3264 N N . ALA A 1 211 ? -23.016 12.106 78.430 1.00 11.02 234 ALA A N 1
ATOM 3265 C CA . ALA A 1 211 ? -22.373 11.061 79.221 1.00 11.07 234 ALA A CA 1
ATOM 3266 C C . ALA A 1 211 ? -22.609 11.258 80.718 1.00 11.07 234 ALA A C 1
ATOM 3267 O O . ALA A 1 211 ? -22.475 12.368 81.241 1.00 12.26 234 ALA A O 1
ATOM 3274 N N . ASP A 1 212 ? -22.935 10.168 81.417 1.00 12.07 235 ASP A N 1
ATOM 3275 C CA . ASP A 1 212 ? -22.794 10.167 82.864 1.00 12.58 235 ASP A CA 1
ATOM 3276 C C . ASP A 1 212 ? -21.324 9.982 83.208 1.00 13.35 235 ASP A C 1
ATOM 3277 O O . ASP A 1 2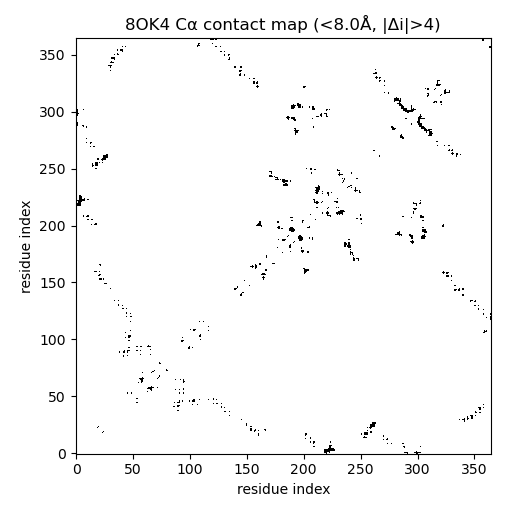12 ? -20.491 9.671 82.351 1.00 13.20 235 ASP A O 1
ATOM 3286 N N . ASP A 1 213 ? -21.001 10.245 84.465 1.00 13.59 236 ASP A N 1
ATOM 3287 C CA . ASP A 1 213 ? -19.677 9.969 84.995 1.00 12.80 236 ASP A CA 1
ATOM 3288 C C . ASP A 1 213 ? -19.832 9.361 86.385 1.00 13.93 236 ASP A C 1
ATOM 3289 O O . ASP A 1 213 ? -20.946 9.154 86.879 1.00 14.97 236 ASP A O 1
ATOM 3298 N N . ARG A 1 214 ? -18.697 9.070 87.022 1.00 14.87 237 ARG A N 1
ATOM 3299 C CA . ARG A 1 214 ? -18.718 8.355 88.292 1.00 16.86 237 ARG A CA 1
ATOM 3300 C C . ARG A 1 214 ? -19.462 9.110 89.385 1.00 17.36 237 ARG A C 1
ATOM 3301 O O . ARG A 1 214 ? -19.877 8.495 90.376 1.00 19.86 237 ARG A O 1
ATOM 3322 N N . THR A 1 215 ? -19.617 10.426 89.256 1.00 17.67 238 THR A N 1
ATOM 3323 C CA . THR A 1 215 ? -20.157 11.219 90.349 1.00 19.37 238 THR A CA 1
ATOM 3324 C C . THR A 1 215 ? -21.545 11.787 90.092 1.00 17.94 238 THR A C 1
ATOM 3325 O O . THR A 1 215 ? -22.079 12.457 90.979 1.00 21.88 238 THR A O 1
ATOM 3336 N N . ASN A 1 216 ? -22.163 11.539 88.929 1.00 14.71 239 ASN A N 1
ATOM 3337 C CA . ASN A 1 216 ? -23.473 12.131 88.669 1.00 12.73 239 ASN A CA 1
ATOM 3338 C C . ASN A 1 216 ? -24.541 11.119 88.258 1.00 13.27 239 ASN A C 1
ATOM 3339 O O . ASN A 1 216 ? -25.604 11.518 87.774 1.00 12.63 239 ASN A O 1
ATOM 3350 N N . GLY A 1 217 ? -24.313 9.825 88.490 1.00 14.36 240 GLY A N 1
ATOM 3351 C CA . GLY A 1 217 ? -25.279 8.813 88.086 1.00 15.08 240 GLY A CA 1
ATOM 3352 C C . GLY A 1 217 ? -26.640 8.933 88.745 1.00 15.22 240 GLY A C 1
ATOM 3353 O O . GLY A 1 217 ? -27.633 8.439 88.196 1.00 17.28 240 GLY A O 1
ATOM 3357 N N . ALA A 1 218 ? -26.712 9.588 89.903 1.00 14.84 241 ALA A N 1
ATOM 3358 C CA . ALA A 1 218 ? -27.968 9.764 90.615 1.00 16.10 241 ALA A CA 1
ATOM 3359 C C . ALA A 1 218 ? -28.767 10.959 90.129 1.00 17.09 241 ALA A C 1
ATOM 3360 O O . ALA A 1 218 ? -29.926 11.114 90.531 1.00 21.27 241 ALA A O 1
ATOM 3367 N N . ASP A 1 219 ? -28.179 11.811 89.296 1.00 14.51 242 ASP A N 1
ATOM 3368 C CA . ASP A 1 219 ? -28.777 13.108 89.001 1.00 14.45 242 ASP A CA 1
ATOM 3369 C C . ASP A 1 219 ? -28.494 13.559 87.573 1.00 12.69 242 ASP A C 1
ATOM 3370 O O . ASP A 1 219 ? -29.197 13.146 86.642 1.00 14.12 242 ASP A O 1
ATOM 3379 N N . ALA A 1 220 ? -27.467 14.384 87.393 1.00 12.01 243 ALA A N 1
ATOM 3380 C CA . ALA A 1 220 ? -27.233 15.019 86.102 1.00 12.36 243 ALA A CA 1
ATOM 3381 C C . ALA A 1 220 ? -26.888 14.014 85.014 1.00 11.60 243 ALA A C 1
ATOM 3382 O O . ALA A 1 220 ? -27.154 14.272 83.836 1.00 12.38 243 ALA A O 1
ATOM 3389 N N . GLY A 1 221 ? -26.292 12.880 85.379 1.00 11.92 244 GLY A N 1
ATOM 3390 C CA . GLY A 1 221 ? -25.939 11.863 84.408 1.00 11.88 244 GLY A CA 1
ATOM 3391 C C . GLY A 1 221 ? -27.121 11.213 83.729 1.00 11.55 244 GLY A C 1
ATOM 3392 O O . GLY A 1 221 ? -26.924 10.449 82.778 1.00 12.03 244 GLY A O 1
ATOM 3396 N N . LYS A 1 222 ? -28.338 11.492 84.189 1.00 12.31 245 LYS A N 1
ATOM 3397 C CA . LYS A 1 222 ? -29.549 11.020 83.533 1.00 11.63 245 LYS A CA 1
ATOM 3398 C C . LYS A 1 222 ? -30.147 12.065 82.588 1.00 11.35 245 LYS A C 1
ATOM 3399 O O . LYS A 1 222 ? -31.259 11.879 82.089 1.00 11.20 245 LYS A O 1
ATOM 3418 N N . ALA A 1 223 ? -29.422 13.147 82.313 1.00 11.14 246 ALA A N 1
ATOM 3419 C CA . ALA A 1 223 ? -29.985 14.248 81.532 1.00 11.11 246 ALA A CA 1
ATOM 3420 C C . ALA A 1 223 ? -30.529 13.820 80.170 1.00 11.02 246 ALA A C 1
ATOM 3421 O O . ALA A 1 223 ? -31.499 14.418 79.689 1.00 12.04 246 ALA A O 1
ATOM 3428 N N . CYS A 1 224 ? -29.927 12.829 79.522 1.00 11.13 247 CYS A N 1
ATOM 3429 C CA . CYS A 1 224 ? -30.334 12.447 78.176 1.00 11.11 247 CYS A CA 1
ATOM 3430 C C . CYS A 1 224 ? -31.173 11.184 78.117 1.00 12.14 247 CYS A C 1
ATOM 3431 O O . CYS A 1 224 ? -31.520 10.751 77.013 1.00 13.70 247 CYS A O 1
ATOM 3438 N N . VAL A 1 225 ? -31.513 10.588 79.262 1.00 12.53 248 VAL A N 1
ATOM 3439 C CA . VAL A 1 225 ? -32.125 9.266 79.276 1.00 12.93 248 VAL A CA 1
ATOM 3440 C C . VAL A 1 225 ? -33.464 9.301 79.992 1.00 13.97 248 VAL A C 1
ATOM 3441 O O . VAL A 1 225 ? -33.896 10.352 80.479 1.00 13.67 248 VAL A O 1
ATOM 3454 N N . ALA A 1 226 ? -34.136 8.152 80.012 1.00 14.75 249 ALA A N 1
ATOM 3455 C CA . ALA A 1 226 ? -35.392 7.947 80.726 1.00 17.09 249 ALA A CA 1
ATOM 3456 C C . ALA A 1 226 ? -35.085 6.874 81.760 1.00 22.16 249 ALA A C 1
ATOM 3457 O O . ALA A 1 226 ? -35.026 5.685 81.429 1.00 25.41 249 ALA A O 1
ATOM 3464 N N . GLY A 1 227 ? -34.837 7.299 82.993 1.00 26.46 250 GLY A N 1
ATOM 3465 C CA . GLY A 1 227 ? -34.499 6.373 84.050 1.00 34.92 250 GLY A CA 1
ATOM 3466 C C . GLY A 1 227 ? -33.023 6.041 84.067 1.00 40.07 250 GLY A C 1
ATOM 3467 O O . GLY A 1 227 ? -32.203 6.843 84.512 1.00 50.20 250 GLY A O 1
ATOM 3471 N N . THR A 1 228 ? -32.674 4.871 83.547 1.00 32.80 251 THR A N 1
ATOM 3472 C CA . THR A 1 228 ? -31.330 4.330 83.706 1.00 28.52 251 THR A CA 1
ATOM 3473 C C . THR A 1 228 ? -30.275 5.209 83.041 1.00 23.02 251 THR A C 1
ATOM 3474 O O . THR A 1 228 ? -30.345 5.469 81.840 1.00 21.44 251 THR A O 1
ATOM 3485 N N . ALA A 1 229 ? -29.263 5.628 83.816 1.00 20.72 252 ALA A N 1
ATOM 3486 C CA . ALA A 1 229 ? -28.135 6.371 83.257 1.00 19.14 252 ALA A CA 1
ATOM 3487 C C . ALA A 1 229 ? -27.356 5.487 82.283 1.00 17.48 252 ALA A C 1
ATOM 3488 O O . ALA A 1 229 ? -27.418 4.259 82.373 1.00 18.92 252 ALA A O 1
ATOM 3495 N N . PRO A 1 230 ? -26.613 6.092 81.340 1.00 15.25 253 PRO A N 1
ATOM 3496 C CA . PRO A 1 230 ? -25.880 5.277 80.352 1.00 16.68 253 PRO A CA 1
ATOM 3497 C C . PRO A 1 230 ? -24.887 4.295 80.951 1.00 16.01 253 PRO A C 1
ATOM 3498 O O . PRO A 1 230 ? -24.591 3.266 80.325 1.00 18.03 253 PRO A O 1
ATOM 3509 N N . GLY A 1 231 ? -24.331 4.599 82.119 1.00 14.90 254 GLY A N 1
ATOM 3510 C CA . GLY A 1 231 ? -23.381 3.712 82.765 1.00 15.49 254 GLY A CA 1
ATOM 3511 C C . GLY A 1 231 ? -21.991 3.703 82.161 1.00 15.39 254 GLY A C 1
ATOM 3512 O O . GLY A 1 231 ? -21.336 2.652 82.140 1.00 17.07 254 GLY A O 1
ATOM 3516 N N . THR A 1 232 ? -21.494 4.856 81.702 1.00 14.55 255 THR A N 1
ATOM 3517 C CA . THR A 1 232 ? -20.168 4.871 81.087 1.00 14.49 255 THR A CA 1
ATOM 3518 C C . THR A 1 232 ? -19.075 4.493 82.083 1.00 14.47 255 THR A C 1
ATOM 3519 O O . THR A 1 232 ? -18.075 3.874 81.708 1.00 17.05 255 THR A O 1
ATOM 3530 N N . GLY A 1 233 ? -19.203 4.927 83.336 1.00 14.54 256 GLY A N 1
ATOM 3531 C CA . GLY A 1 233 ? -18.095 4.839 84.269 1.00 14.83 256 GLY A CA 1
ATOM 3532 C C . GLY A 1 233 ? -16.992 5.839 84.006 1.00 15.24 256 GLY A C 1
ATOM 3533 O O . GLY A 1 233 ? -15.889 5.694 84.541 1.00 16.17 256 GLY A O 1
ATOM 3537 N N . TRP A 1 234 ? -17.261 6.859 83.193 1.00 15.16 257 TRP A N 1
ATOM 3538 C CA . TRP A 1 234 ? -16.245 7.857 82.882 1.00 14.23 257 TRP A CA 1
ATOM 3539 C C . TRP A 1 234 ? -15.770 8.533 84.160 1.00 14.12 257 TRP A C 1
ATOM 3540 O O . TRP A 1 234 ? -16.570 8.929 85.009 1.00 14.64 257 TRP A O 1
ATOM 3561 N N . ASN A 1 235 ? -14.456 8.690 84.277 1.00 14.93 258 ASN A N 1
ATOM 3562 C CA . ASN A 1 235 ? -13.822 9.239 85.474 1.00 16.10 258 ASN A CA 1
ATOM 3563 C C . ASN A 1 235 ? -12.761 10.230 85.025 1.00 15.91 258 ASN A C 1
ATOM 3564 O O . ASN A 1 235 ? -11.558 10.000 85.198 1.00 15.65 258 ASN A O 1
ATOM 3575 N N . PRO A 1 236 ? -13.181 11.367 84.454 1.00 15.38 259 PRO A N 1
ATOM 3576 C CA . PRO A 1 236 ? -12.223 12.222 83.730 1.00 15.99 259 PRO A CA 1
ATOM 3577 C C . PRO A 1 236 ? -11.189 12.888 84.612 1.00 18.27 259 PRO A C 1
ATOM 3578 O O . PRO A 1 236 ? -10.154 13.313 84.088 1.00 19.35 259 PRO A O 1
ATOM 3589 N N . GLY A 1 237 ? -11.423 12.989 85.921 1.00 18.34 260 GLY A N 1
ATOM 3590 C CA . GLY A 1 237 ? -10.409 13.496 86.826 1.00 18.50 260 GLY A CA 1
ATOM 3591 C C . GLY A 1 237 ? -9.250 12.553 87.039 1.00 19.76 260 GLY A C 1
ATOM 3592 O O . GLY A 1 237 ? -8.219 12.973 87.578 1.00 22.87 260 GLY A O 1
ATOM 3596 N N . VAL A 1 238 ? -9.406 11.295 86.641 1.00 20.18 261 VAL A N 1
ATOM 3597 C CA . VAL A 1 238 ? -8.370 10.278 86.759 1.00 20.46 261 VAL A CA 1
ATOM 3598 C C . VAL A 1 238 ? -7.858 9.852 85.391 1.00 20.12 261 VAL A C 1
ATOM 3599 O O . VAL A 1 238 ? -6.652 9.865 85.134 1.00 22.48 261 VAL A O 1
ATOM 3612 N N . THR A 1 239 ? -8.768 9.464 84.501 1.00 19.45 262 THR A N 1
ATOM 3613 C CA . THR A 1 239 ? -8.442 9.125 83.120 1.00 19.75 262 THR A CA 1
ATOM 3614 C C . THR A 1 239 ? -9.339 9.974 82.227 1.00 17.99 262 THR A C 1
ATOM 3615 O O . THR A 1 239 ? -10.540 9.708 82.110 1.00 17.19 262 THR A O 1
ATOM 3626 N N . ALA A 1 240 ? -8.753 10.994 81.594 1.00 16.99 263 ALA A N 1
ATOM 3627 C CA . ALA A 1 240 ? -9.562 12.005 80.918 1.00 15.44 263 ALA A CA 1
ATOM 3628 C C . ALA A 1 240 ? -10.258 11.454 79.671 1.00 15.21 263 ALA A C 1
ATOM 3629 O O . ALA A 1 240 ? -11.435 11.757 79.430 1.00 15.03 263 ALA A O 1
ATOM 3636 N N . THR A 1 241 ? -9.546 10.684 78.848 1.00 15.33 264 THR A N 1
ATOM 3637 C CA . THR A 1 241 ? -10.095 10.240 77.566 1.00 15.20 264 THR A CA 1
ATOM 3638 C C . THR A 1 241 ? -11.043 9.071 77.799 1.00 15.10 264 THR A C 1
ATOM 3639 O O . THR A 1 241 ? -10.618 8.040 78.335 1.00 16.40 264 THR A O 1
ATOM 3650 N N . PRO A 1 242 ? -12.313 9.180 77.417 1.00 15.00 265 PRO A N 1
ATOM 3651 C CA . PRO A 1 242 ? -13.218 8.038 77.557 1.00 14.91 265 PRO A CA 1
ATOM 3652 C C . PRO A 1 242 ? -12.857 6.926 76.589 1.00 16.07 265 PRO A C 1
ATOM 3653 O O . PRO A 1 242 ? -12.295 7.158 75.517 1.00 17.53 265 PRO A O 1
ATOM 3664 N N . THR A 1 243 ? -13.211 5.703 76.968 1.00 16.10 266 THR A N 1
ATOM 3665 C CA . THR A 1 243 ? -12.947 4.561 76.111 1.00 15.93 266 THR A CA 1
ATOM 3666 C C . THR A 1 243 ? -14.054 4.382 75.068 1.00 16.01 266 THR A C 1
ATOM 3667 O O . THR A 1 243 ? -15.120 4.999 75.130 1.00 16.08 266 THR A O 1
ATOM 3678 N N . GLY A 1 244 ? -13.796 3.488 74.111 1.00 17.70 267 GLY A N 1
ATOM 3679 C CA . GLY A 1 244 ? -14.787 3.211 73.085 1.00 18.47 267 GLY A CA 1
ATOM 3680 C C . GLY A 1 244 ? -16.072 2.641 73.651 1.00 18.07 267 GLY A C 1
ATOM 3681 O O . GLY A 1 244 ? -17.165 2.958 73.175 1.00 18.21 267 GLY A O 1
ATOM 3685 N N . THR A 1 245 ? -15.963 1.802 74.684 1.00 18.89 268 THR A N 1
ATOM 3686 C CA . THR A 1 245 ? -17.157 1.282 75.341 1.00 18.19 268 THR A CA 1
ATOM 3687 C C . THR A 1 245 ? -18.008 2.417 75.899 1.00 16.31 268 THR A C 1
ATOM 3688 O O . THR A 1 245 ? -19.243 2.383 75.817 1.00 16.83 268 THR A O 1
ATOM 3699 N N . MET A 1 246 ? -17.359 3.445 76.447 1.00 15.19 269 MET A N 1
ATOM 3700 C CA . MET A 1 246 ? -18.094 4.570 77.010 1.00 14.05 269 MET A CA 1
ATOM 3701 C C . MET A 1 246 ? -18.772 5.368 75.910 1.00 13.86 269 MET A C 1
ATOM 3702 O O . MET A 1 246 ? -19.940 5.750 76.037 1.00 14.41 269 MET A O 1
ATOM 3716 N N . LEU A 1 247 ? -18.046 5.626 74.820 1.00 13.82 270 LEU A N 1
ATOM 3717 C CA . LEU A 1 247 ? -18.612 6.385 73.710 1.00 14.20 270 LEU A CA 1
ATOM 3718 C C . LEU A 1 247 ? -19.837 5.691 73.135 1.00 14.44 270 LEU A C 1
ATOM 3719 O O . LEU A 1 247 ? -20.840 6.344 72.825 1.00 13.69 270 LEU A O 1
ATOM 3735 N N . GLN A 1 248 ? -19.777 4.366 72.987 1.00 14.29 271 GLN A N 1
ATOM 3736 C CA . GLN A 1 248 ? -20.896 3.641 72.395 1.00 14.49 271 GLN A CA 1
ATOM 3737 C C . GLN A 1 248 ? -22.136 3.685 73.281 1.00 14.40 271 GLN A C 1
ATOM 3738 O O . GLN A 1 248 ? -23.259 3.649 72.763 1.00 14.76 271 GLN A O 1
ATOM 3752 N N . LYS A 1 249 ? -21.962 3.765 74.606 1.00 14.77 272 LYS A N 1
ATOM 3753 C CA . LYS A 1 249 ? -23.112 3.864 75.497 1.00 14.97 272 LYS A CA 1
ATOM 3754 C C . LYS A 1 249 ? -23.865 5.171 75.302 1.00 14.82 272 LYS A C 1
ATOM 3755 O O . LYS A 1 249 ? -25.051 5.249 75.634 1.00 14.98 272 LYS A O 1
ATOM 3774 N N . VAL A 1 250 ? -23.203 6.199 74.785 1.00 13.88 273 VAL A N 1
ATOM 3775 C CA . VAL A 1 250 ? -23.886 7.439 74.435 1.00 13.39 273 VAL A CA 1
ATOM 3776 C C . VAL A 1 250 ? -24.388 7.410 72.993 1.00 12.70 273 VAL A C 1
ATOM 3777 O O . VAL A 1 250 ? -25.508 7.849 72.710 1.00 13.19 273 VAL A O 1
ATOM 3790 N N . ARG A 1 251 ? -23.584 6.903 72.050 1.00 13.14 274 ARG A N 1
ATOM 3791 C CA . ARG A 1 251 ? -24.023 6.904 70.661 1.00 12.96 274 ARG A CA 1
ATOM 3792 C C . ARG A 1 251 ? -25.312 6.119 70.481 1.00 13.30 274 ARG A C 1
ATOM 3793 O O . ARG A 1 251 ? -26.130 6.469 69.625 1.00 13.84 274 ARG A O 1
ATOM 3814 N N . LYS A 1 252 ? -25.515 5.062 71.271 1.00 13.27 275 LYS A N 1
ATOM 3815 C CA . LYS A 1 252 ? -26.696 4.227 71.082 1.00 14.40 275 LYS A CA 1
ATOM 3816 C C . LYS A 1 252 ? -27.985 4.918 71.501 1.00 12.70 275 LYS A C 1
ATOM 3817 O O . LYS A 1 252 ? -29.060 4.332 71.334 1.00 13.69 275 LYS A O 1
ATOM 3836 N N . LEU A 1 253 ? -27.917 6.144 72.022 1.00 12.59 276 LEU A N 1
ATOM 3837 C CA . LEU A 1 253 ? -29.129 6.939 72.177 1.00 12.72 276 LEU A CA 1
ATOM 3838 C C . LEU A 1 253 ? -29.654 7.452 70.839 1.00 13.63 276 LEU A C 1
ATOM 3839 O O . LEU A 1 253 ? -30.808 7.893 70.768 1.00 14.02 276 LEU A O 1
ATOM 3855 N N . CYS A 1 254 ? -28.849 7.389 69.781 1.00 13.32 277 CYS A N 1
ATOM 3856 C CA . CYS A 1 254 ? -29.200 7.958 68.491 1.00 14.17 277 CYS A CA 1
ATOM 3857 C C . CYS A 1 254 ? -29.622 6.870 67.511 1.00 15.47 277 CYS A C 1
ATOM 3858 O O . CYS A 1 254 ? -29.338 5.684 67.688 1.00 17.02 277 CYS A O 1
ATOM 3865 N N . ASN A 1 255 ? -30.277 7.294 66.437 1.00 16.13 278 ASN A N 1
ATOM 3866 C CA . ASN A 1 255 ? -30.795 6.333 65.469 1.00 19.61 278 ASN A CA 1
ATOM 3867 C C . ASN A 1 255 ? -29.718 5.998 64.448 1.00 20.52 278 ASN A C 1
ATOM 3868 O O . ASN A 1 255 ? -29.582 6.642 63.401 1.00 22.55 278 ASN A O 1
ATOM 3879 N N . THR A 1 256 ? -28.974 4.937 64.742 1.00 19.91 279 THR A N 1
ATOM 3880 C CA . THR A 1 256 ? -27.928 4.439 63.864 1.00 21.48 279 THR A CA 1
ATOM 3881 C C . THR A 1 256 ? -28.354 3.186 63.108 1.00 20.02 279 THR A C 1
ATOM 3882 O O . THR A 1 256 ? -27.494 2.449 62.617 1.00 21.92 279 THR A O 1
ATOM 3894 N N . HIS A 1 257 ? -29.663 2.942 62.986 1.00 18.50 280 HIS A N 1
ATOM 3895 C CA . HIS A 1 257 ? -30.181 1.663 62.516 1.00 17.91 280 HIS A CA 1
ATOM 3896 C C . HIS A 1 257 ? -30.940 1.744 61.202 1.00 19.87 280 HIS A C 1
ATOM 3897 O O . HIS A 1 257 ? -31.404 0.706 60.711 1.00 22.72 280 HIS A O 1
ATOM 3911 N N . GLY A 1 258 ? -31.095 2.930 60.618 1.00 20.92 281 GLY A N 1
ATOM 3912 C CA . GLY A 1 258 ? -31.869 3.097 59.410 1.00 22.65 281 GLY A CA 1
ATOM 3913 C C . GLY A 1 258 ? -31.113 3.948 58.405 1.00 24.81 281 GLY A C 1
ATOM 3914 O O . GLY A 1 258 ? -29.900 4.021 58.421 1.00 28.89 281 GLY A O 1
ATOM 3918 N N . LYS A 1 259 ? -31.877 4.588 57.510 1.00 26.12 282 LYS A N 1
ATOM 3919 C CA . LYS A 1 259 ? -31.311 5.455 56.483 1.00 26.62 282 LYS A CA 1
ATOM 3920 C C . LYS A 1 259 ? -32.027 6.798 56.519 1.00 26.96 282 LYS A C 1
ATOM 3921 O O . LYS A 1 259 ? -33.122 6.926 57.073 1.00 29.80 282 LYS A O 1
ATOM 3925 N N . THR A 1 260 ? -31.379 7.806 55.930 1.00 24.78 283 THR A N 1
ATOM 3926 C CA . THR A 1 260 ? -31.928 9.147 55.792 1.00 27.53 283 THR A CA 1
ATOM 3927 C C . THR A 1 260 ? -31.777 9.571 54.346 1.00 28.58 283 THR A C 1
ATOM 3928 O O . THR A 1 260 ? -30.695 9.421 53.772 1.00 30.71 283 THR A O 1
ATOM 3939 N N . THR A 1 261 ? -32.843 10.118 53.769 1.00 30.59 284 THR A N 1
ATOM 3940 C CA . THR A 1 261 ? -32.794 10.649 52.412 1.00 32.60 284 THR A CA 1
ATOM 3941 C C . THR A 1 261 ? -32.155 12.032 52.463 1.00 30.54 284 THR A C 1
ATOM 3942 O O . THR A 1 261 ? -32.725 12.970 53.028 1.00 32.08 284 THR A O 1
ATOM 3953 N N . LEU A 1 262 ? -30.970 12.161 51.877 1.00 26.25 285 LEU A N 1
ATOM 3954 C CA . LEU A 1 262 ? -30.244 13.421 51.915 1.00 25.32 285 LEU A CA 1
ATOM 3955 C C . LEU A 1 262 ? -30.952 14.455 51.054 1.00 22.77 285 LEU A C 1
ATOM 3956 O O . LEU A 1 262 ? -31.122 14.260 49.844 1.00 24.64 285 LEU A O 1
ATOM 3972 N N . SER A 1 263 ? -31.336 15.565 51.669 1.00 20.02 286 SER A N 1
ATOM 3973 C CA . SER A 1 263 ? -31.798 16.728 50.933 1.00 18.78 286 SER A CA 1
ATOM 3974 C C . SER A 1 263 ? -31.232 17.962 51.616 1.00 17.14 286 SER A C 1
ATOM 3975 O O . SER A 1 263 ? -30.902 17.944 52.804 1.00 16.63 286 SER A O 1
ATOM 3983 N N . ALA A 1 264 ? -31.127 19.048 50.857 1.00 16.67 287 ALA A N 1
ATOM 3984 C CA . ALA A 1 264 ? -30.602 20.281 51.430 1.00 15.55 287 ALA A CA 1
ATOM 3985 C C . ALA A 1 264 ? -31.505 20.758 52.554 1.00 14.95 287 ALA A C 1
ATOM 3986 O O . ALA A 1 264 ? -31.028 21.215 53.600 1.00 15.87 287 ALA A O 1
ATOM 3993 N N . ALA A 1 265 ? -32.817 20.632 52.362 1.00 14.88 288 ALA A N 1
ATOM 3994 C CA . ALA A 1 265 ? -33.767 21.065 53.381 1.00 14.79 288 ALA A CA 1
ATOM 3995 C C . ALA A 1 265 ? -33.619 20.253 54.663 1.00 15.57 288 ALA A C 1
ATOM 3996 O O . ALA A 1 265 ? -33.728 20.796 55.771 1.00 16.18 288 ALA A O 1
ATOM 4003 N N . ALA A 1 266 ? -33.363 18.952 54.538 1.00 14.89 289 ALA A N 1
ATOM 4004 C CA . ALA A 1 266 ? -33.227 18.118 55.728 1.00 14.97 289 ALA A CA 1
ATOM 4005 C C . ALA A 1 266 ? -31.983 18.489 56.528 1.00 14.53 289 ALA A C 1
ATOM 4006 O O . ALA A 1 266 ? -32.006 18.486 57.764 1.00 15.54 289 ALA A O 1
ATOM 4013 N N . ILE A 1 267 ? -30.888 18.811 55.846 1.00 14.28 290 ILE A N 1
ATOM 4014 C CA . ILE A 1 267 ? -29.683 19.237 56.544 1.00 15.14 290 ILE A CA 1
ATOM 4015 C C . ILE A 1 267 ? -29.873 20.627 57.134 1.00 14.77 290 ILE A C 1
ATOM 4016 O O . ILE A 1 267 ? -29.466 20.886 58.272 1.00 15.50 290 ILE A O 1
ATOM 4032 N N . GLU A 1 268 ? -30.476 21.548 56.368 1.00 14.39 291 GLU A N 1
ATOM 4033 C CA . GLU A 1 268 ? -30.699 22.906 56.863 1.00 15.03 291 GLU A CA 1
ATOM 4034 C C . GLU A 1 268 ? -31.470 22.888 58.179 1.00 15.16 291 GLU A C 1
ATOM 4035 O O . GLU A 1 268 ? -31.108 23.579 59.141 1.00 15.64 291 GLU A O 1
ATOM 4047 N N . GLY A 1 269 ? -32.537 22.095 58.242 1.00 14.12 292 GLY A N 1
ATOM 4048 C CA . GLY A 1 269 ? -33.346 22.069 59.447 1.00 12.60 292 GLY A CA 1
ATOM 4049 C C . GLY A 1 269 ? -32.585 21.527 60.638 1.00 13.55 292 GLY A C 1
ATOM 4050 O O . GLY A 1 269 ? -32.732 22.017 61.760 1.00 14.08 292 GLY A O 1
ATOM 4054 N N . ARG A 1 270 ? -31.758 20.511 60.414 1.00 12.80 293 ARG A N 1
ATOM 4055 C CA . ARG A 1 270 ? -30.968 19.946 61.500 1.00 12.92 293 ARG A CA 1
ATOM 4056 C C . ARG A 1 270 ? -29.925 20.934 62.000 1.00 13.54 293 ARG A C 1
ATOM 4057 O O . ARG A 1 270 ? -29.671 21.024 63.210 1.00 14.55 293 ARG A O 1
ATOM 4078 N N . LEU A 1 271 ? -29.301 21.678 61.083 1.00 13.35 294 LEU A N 1
ATOM 4079 C CA . LEU A 1 271 ? -28.293 22.645 61.505 1.00 13.53 294 LEU A CA 1
ATOM 4080 C C . LEU A 1 271 ? -28.930 23.832 62.208 1.00 14.09 294 LEU A C 1
ATOM 4081 O O . LEU A 1 271 ? -28.362 24.369 63.164 1.00 16.11 294 LEU A O 1
ATOM 4097 N N . THR A 1 272 ? -30.111 24.250 61.757 1.00 14.17 295 THR A N 1
ATOM 4098 C CA . THR A 1 272 ? -30.803 25.352 62.417 1.00 15.17 295 THR A CA 1
ATOM 4099 C C . THR A 1 272 ? -31.214 24.961 63.829 1.00 16.05 295 THR A C 1
ATOM 4100 O O . THR A 1 272 ? -31.129 25.776 64.760 1.00 17.92 295 THR A O 1
ATOM 4111 N N . ALA A 1 273 ? -31.627 23.709 64.016 1.00 16.26 296 ALA A N 1
ATOM 4112 C CA . ALA A 1 273 ? -31.990 23.254 65.351 1.00 17.06 296 ALA A CA 1
ATOM 4113 C C . ALA A 1 273 ? -30.798 23.343 66.296 1.00 18.23 296 ALA A C 1
ATOM 4114 O O . ALA A 1 273 ? -30.901 23.902 67.393 1.00 21.44 296 ALA A O 1
ATOM 4121 N N . VAL A 1 274 ? -29.653 22.796 65.892 1.00 14.52 297 VAL A N 1
ATOM 4122 C CA . VAL A 1 274 ? -28.485 22.839 66.767 1.00 14.79 297 VAL A CA 1
ATOM 4123 C C . VAL A 1 274 ? -28.026 24.276 66.963 1.00 14.03 297 VAL A C 1
ATOM 4124 O O . VAL A 1 274 ? -27.736 24.712 68.084 1.00 14.71 297 VAL A O 1
ATOM 4137 N N . GLY A 1 275 ? -27.919 25.022 65.862 1.00 13.48 298 GLY A N 1
ATOM 4138 C CA . GLY A 1 275 ? -27.322 26.345 65.921 1.00 14.97 298 GLY A CA 1
ATOM 4139 C C . GLY A 1 275 ? -28.051 27.294 66.852 1.00 14.92 298 GLY A C 1
ATOM 4140 O O . GLY A 1 275 ? -27.425 28.078 67.565 1.00 16.86 298 GLY A O 1
ATOM 4144 N N . ASN A 1 276 ? -29.378 27.263 66.838 1.00 13.47 299 ASN A N 1
ATOM 4145 C CA . ASN A 1 276 ? -30.150 28.180 67.665 1.00 13.56 299 ASN A CA 1
ATOM 4146 C C . ASN A 1 276 ? -30.307 27.683 69.095 1.00 11.67 299 ASN A C 1
ATOM 4147 O O . ASN A 1 276 ? -30.692 28.471 69.963 1.00 11.98 299 ASN A O 1
ATOM 4158 N N . LEU A 1 277 ? -29.977 26.421 69.377 1.00 11.69 300 LEU A N 1
ATOM 4159 C CA . LEU A 1 277 ? -29.914 25.972 70.761 1.00 11.81 300 LEU A CA 1
ATOM 4160 C C . LEU A 1 277 ? -28.664 26.473 71.468 1.00 12.20 300 LEU A C 1
ATOM 4161 O O . LEU A 1 277 ? -28.629 26.464 72.700 1.00 13.49 300 LEU A O 1
ATOM 4177 N N . LEU A 1 278 ? -27.646 26.908 70.728 1.00 12.25 301 LEU A N 1
ATOM 4178 C CA . LEU A 1 278 ? -26.458 27.468 71.357 1.00 11.96 301 LEU A CA 1
ATOM 4179 C C . LEU A 1 278 ? -26.820 28.732 72.120 1.00 12.18 301 LEU A C 1
ATOM 4180 O O . LEU A 1 278 ? -27.313 29.701 71.537 1.00 12.87 301 LEU A O 1
ATOM 4196 N N . THR A 1 279 ? -26.550 28.722 73.421 1.00 11.90 302 THR A N 1
ATOM 4197 C CA . THR A 1 279 ? -26.875 29.828 74.321 1.00 11.46 302 THR A CA 1
ATOM 4198 C C . THR A 1 279 ? -25.680 30.770 74.370 1.00 11.06 302 THR A C 1
ATOM 4199 O O . THR A 1 279 ? -24.629 30.422 74.918 1.00 12.00 302 THR A O 1
ATOM 4210 N N . ARG A 1 280 ? -25.841 31.957 73.785 1.00 11.76 303 ARG A N 1
ATOM 4211 C CA . ARG A 1 280 ? -24.723 32.871 73.576 1.00 11.46 303 ARG A CA 1
ATOM 4212 C C . ARG A 1 280 ? -24.449 33.709 74.821 1.00 13.08 303 ARG A C 1
ATOM 4213 O O . ARG A 1 280 ? -25.328 34.434 75.298 1.00 14.83 303 ARG A O 1
ATOM 4234 N N . GLY A 1 281 ? -23.214 33.637 75.313 1.00 12.12 304 GLY A N 1
ATOM 4235 C CA . GLY A 1 281 ? -22.757 34.458 76.416 1.00 12.95 304 GLY A CA 1
ATOM 4236 C C . GLY A 1 281 ? -21.602 35.347 75.997 1.00 12.98 304 GLY A C 1
ATOM 4237 O O . GLY A 1 281 ? -21.289 35.477 74.804 1.00 14.42 304 GLY A O 1
ATOM 4241 N N . SER A 1 282 ? -20.939 35.956 76.981 1.00 14.03 305 SER A N 1
ATOM 4242 C CA . SER A 1 282 ? -19.934 36.965 76.662 1.00 16.11 305 SER A CA 1
ATOM 4243 C C . SER A 1 282 ? -18.680 36.347 76.054 1.00 14.77 305 SER A C 1
ATOM 4244 O O . SER A 1 282 ? -18.042 36.960 75.191 1.00 16.88 305 SER A O 1
ATOM 4252 N N . ALA A 1 283 ? -18.290 35.153 76.505 1.00 14.74 306 ALA A N 1
ATOM 4253 C CA . ALA A 1 283 ? -17.047 34.541 76.055 1.00 14.84 306 ALA A CA 1
ATOM 4254 C C . ALA A 1 283 ? -17.220 33.196 75.371 1.00 13.72 306 ALA A C 1
ATOM 4255 O O . ALA A 1 283 ? -16.323 32.785 74.627 1.00 14.88 306 ALA A O 1
ATOM 4262 N N . THR A 1 284 ? -18.327 32.501 75.604 1.00 12.80 307 THR A N 1
ATOM 4263 C CA . THR A 1 284 ? -18.600 31.238 74.952 1.00 12.18 307 THR A CA 1
ATOM 4264 C C . THR A 1 284 ? -20.093 31.143 74.695 1.00 12.33 307 THR A C 1
ATOM 4265 O O . THR A 1 284 ? -20.893 31.924 75.226 1.00 12.81 307 THR A O 1
ATOM 4276 N N A SER A 1 285 ? -20.461 30.163 73.879 0.80 12.10 308 SER A N 1
ATOM 4277 N N B SER A 1 285 ? -20.459 30.190 73.846 0.20 12.33 308 SER A N 1
ATOM 4278 C CA A SER A 1 285 ? -21.840 29.732 73.743 0.80 11.80 308 SER A CA 1
ATOM 4279 C CA B SER A 1 285 ? -21.829 29.726 73.713 0.20 12.26 308 SER A CA 1
ATOM 4280 C C A SER A 1 285 ? -21.941 28.274 74.159 0.80 11.44 308 SER A C 1
ATOM 4281 C C B SER A 1 285 ? -21.897 28.306 74.260 0.20 11.81 308 SER A C 1
ATOM 4282 O O A SER A 1 285 ? -21.041 27.471 73.884 0.80 13.23 308 SER A O 1
ATOM 4283 O O B SER A 1 285 ? -20.908 27.567 74.226 0.20 12.21 308 SER A O 1
ATOM 4298 N N . ILE A 1 286 ? -23.062 27.935 74.782 1.00 12.18 309 ILE A N 1
ATOM 4299 C CA . ILE A 1 286 ? -23.238 26.670 75.477 1.00 12.87 309 ILE A CA 1
ATOM 4300 C C . ILE A 1 286 ? -24.363 25.884 74.827 1.00 11.85 309 ILE A C 1
ATOM 4301 O O . ILE A 1 286 ? -25.472 26.403 74.661 1.00 13.42 309 ILE A O 1
ATOM 4318 N N . LEU A 1 287 ? -24.106 24.607 74.554 1.00 11.65 310 LEU A N 1
ATOM 4319 C CA . LEU A 1 287 ? -25.124 23.666 74.106 1.00 12.56 310 LEU A CA 1
ATOM 4320 C C . LEU A 1 287 ? -25.355 22.657 75.221 1.00 12.06 310 LEU A C 1
ATOM 4321 O O . LEU A 1 287 ? -24.438 21.918 75.592 1.00 12.63 310 LEU A O 1
ATOM 4337 N N . GLY A 1 288 ? -26.572 22.632 75.751 1.00 12.59 311 GLY A N 1
ATOM 4338 C CA . GLY A 1 288 ? -26.905 21.765 76.862 1.00 11.48 311 GLY A CA 1
ATOM 4339 C C . GLY A 1 288 ? -27.342 22.536 78.084 1.00 12.08 311 GLY A C 1
ATOM 4340 O O . GLY A 1 288 ? -27.097 23.744 78.193 1.00 14.25 311 GLY A O 1
ATOM 4344 N N . SER A 1 289 ? -27.971 21.832 79.018 1.00 12.02 312 SER A N 1
ATOM 4345 C CA . SER A 1 289 ? -28.400 22.456 80.259 1.00 12.61 312 SER A CA 1
ATOM 4346 C C . SER A 1 289 ? -27.196 23.026 80.997 1.00 13.25 312 SER A C 1
ATOM 4347 O O . SER A 1 289 ? -26.153 22.378 81.124 1.00 13.76 312 SER A O 1
ATOM 4355 N N . PHE A 1 290 ? -27.350 24.248 81.495 1.00 13.98 313 PHE A N 1
ATOM 4356 C CA . PHE A 1 290 ? -26.274 24.950 82.176 1.00 13.91 313 PHE A CA 1
ATOM 4357 C C . PHE A 1 290 ? -26.903 25.845 83.224 1.00 16.20 313 PHE A C 1
ATOM 4358 O O . PHE A 1 290 ? -27.780 26.654 82.909 1.00 17.88 313 PHE A O 1
ATOM 4375 N N . LEU A 1 291 ? -26.447 25.696 84.459 1.00 15.35 314 LEU A N 1
ATOM 4376 C CA . LEU A 1 291 ? -26.919 26.505 85.569 1.00 15.86 314 LEU A CA 1
ATOM 4377 C C . LEU A 1 291 ? -25.848 27.427 86.120 1.00 17.30 314 LEU A C 1
ATOM 4378 O O . LEU A 1 291 ? -26.151 28.564 86.486 1.00 19.21 314 LEU A O 1
ATOM 4394 N N . ALA A 1 292 ? -24.600 26.969 86.202 1.00 15.19 315 ALA A N 1
ATOM 4395 C CA . ALA A 1 292 ? -23.577 27.772 86.853 1.00 15.79 315 ALA A CA 1
ATOM 4396 C C . ALA A 1 292 ? -22.189 27.338 86.417 1.00 15.79 315 ALA A C 1
ATOM 4397 O O . ALA A 1 292 ? -21.879 26.141 86.401 1.00 15.18 315 ALA A O 1
ATOM 4404 N N . THR A 1 293 ? -21.368 28.332 86.079 1.00 15.71 316 THR A N 1
ATOM 4405 C CA . THR A 1 293 ? -19.919 28.225 85.995 1.00 15.22 316 THR A CA 1
ATOM 4406 C C . THR A 1 293 ? -19.379 27.433 84.812 1.00 14.33 316 THR A C 1
ATOM 4407 O O . THR A 1 293 ? -18.637 27.994 83.998 1.00 14.58 316 THR A O 1
ATOM 4418 N N . ASP A 1 294 ? -19.683 26.140 84.722 1.00 13.74 317 ASP A N 1
ATOM 4419 C CA . ASP A 1 294 ? -19.011 25.316 83.726 1.00 13.65 317 ASP A CA 1
ATOM 4420 C C . ASP A 1 294 ? -19.782 24.031 83.445 1.00 12.35 317 ASP A C 1
ATOM 4421 O O . ASP A 1 294 ? -20.787 23.718 84.085 1.00 13.21 317 ASP A O 1
ATOM 4430 N N . CYS A 1 295 ? -19.295 23.307 82.437 1.00 12.19 318 CYS A N 1
ATOM 4431 C CA . CYS A 1 295 ? -19.898 22.058 81.974 1.00 12.76 318 CYS A CA 1
ATOM 4432 C C . CYS A 1 295 ? -19.214 20.867 82.650 1.00 12.66 318 CYS A C 1
ATOM 4433 O O . CYS A 1 295 ? -18.703 19.953 82.013 1.00 12.99 318 CYS A O 1
ATOM 4440 N N . SER A 1 296 ? -19.215 20.900 83.985 1.00 13.14 319 SER A N 1
ATOM 4441 C CA . SER A 1 296 ? -18.472 19.929 84.779 1.00 12.68 319 SER A CA 1
ATOM 4442 C C . SER A 1 296 ? -19.206 18.614 84.981 1.00 13.02 319 SER A C 1
ATOM 4443 O O . SER A 1 296 ? -18.622 17.684 85.553 1.00 13.11 319 SER A O 1
ATOM 4451 N N . GLY A 1 297 ? -20.471 18.529 84.584 1.00 11.97 320 GLY A N 1
ATOM 4452 C CA . GLY A 1 297 ? -21.274 17.362 84.853 1.00 12.46 320 GLY A CA 1
ATOM 4453 C C . GLY A 1 297 ? -21.976 17.375 86.194 1.00 12.63 320 GLY A C 1
ATOM 4454 O O . GLY A 1 297 ? -22.817 16.502 86.444 1.00 14.52 320 GLY A O 1
ATOM 4458 N N A ASP A 1 298 ? -21.648 18.317 87.075 0.54 12.79 321 ASP A N 1
ATOM 4459 N N B ASP A 1 298 ? -21.646 18.315 87.073 0.46 13.06 321 ASP A N 1
ATOM 4460 C CA A ASP A 1 298 ? -22.327 18.400 88.361 0.54 13.90 321 ASP A CA 1
ATOM 4461 C CA B ASP A 1 298 ? -22.343 18.413 88.344 0.46 14.44 321 ASP A CA 1
ATOM 4462 C C A ASP A 1 298 ? -23.737 18.957 88.178 0.54 13.66 321 ASP A C 1
ATOM 4463 C C B ASP A 1 298 ? -23.768 18.908 88.126 0.46 14.12 321 ASP A C 1
ATOM 4464 O O A ASP A 1 298 ? -23.973 19.845 87.352 0.54 13.18 321 ASP A O 1
ATOM 4465 O O B ASP A 1 298 ? -24.046 19.702 87.224 0.46 14.63 321 ASP A O 1
ATOM 4482 N N . GLN A 1 299 ? -24.677 18.445 88.982 1.00 14.01 322 GLN A N 1
ATOM 4483 C CA . GLN A 1 299 ? -26.079 18.816 88.815 1.00 15.05 322 GLN A CA 1
ATOM 4484 C C . GLN A 1 299 ? -26.322 20.309 89.010 1.00 14.48 322 GLN A C 1
ATOM 4485 O O . GLN A 1 299 ? -27.299 20.841 88.471 1.00 15.80 322 GLN A O 1
ATOM 4500 N N . GLY A 1 300 ? -25.476 20.995 89.786 1.00 14.48 323 GLY A N 1
ATOM 4501 C CA . GLY A 1 300 ? -25.566 22.434 89.942 1.00 15.10 323 GLY A CA 1
ATOM 4502 C C . GLY A 1 300 ? -24.801 23.242 88.917 1.00 15.22 323 GLY A C 1
ATOM 4503 O O . GLY A 1 300 ? -24.878 24.479 88.917 1.00 15.83 323 GLY A O 1
ATOM 4507 N N . SER A 1 301 ? -24.077 22.568 88.020 1.00 14.27 324 SER A N 1
ATOM 4508 C CA . SER A 1 301 ? -23.209 23.235 87.054 1.00 13.74 324 SER A CA 1
ATOM 4509 C C . SER A 1 301 ? -23.749 23.172 85.628 1.00 12.61 324 SER A C 1
ATOM 4510 O O . SER A 1 301 ? -24.280 24.161 85.112 1.00 13.95 324 SER A O 1
ATOM 4517 N N . GLY A 1 302 ? -23.596 22.025 84.975 1.00 12.32 325 GLY A N 1
ATOM 4518 C CA . GLY A 1 302 ? -24.003 21.893 83.592 1.00 12.83 325 GLY A CA 1
ATOM 4519 C C . GLY A 1 302 ? -23.695 20.517 83.044 1.00 12.03 325 GLY A C 1
ATOM 4520 O O . GLY A 1 302 ? -22.760 19.845 83.489 1.00 13.24 325 GLY A O 1
ATOM 4524 N N . MET A 1 303 ? -24.503 20.090 82.082 1.00 11.43 326 MET A N 1
ATOM 4525 C CA . MET A 1 303 ? -24.294 18.890 81.275 1.00 11.43 326 MET A CA 1
ATOM 4526 C C . MET A 1 303 ? -24.300 19.460 79.859 1.00 11.30 326 MET A C 1
ATOM 4527 O O . MET A 1 303 ? -25.362 19.645 79.256 1.00 11.82 326 MET A O 1
ATOM 4541 N N . CYS A 1 304 ? -23.123 19.795 79.341 1.00 10.86 327 CYS A N 1
ATOM 4542 C CA . CYS A 1 304 ? -23.082 20.689 78.194 1.00 10.94 327 CYS A CA 1
ATOM 4543 C C . CYS A 1 304 ? -21.714 20.656 77.523 1.00 10.47 327 CYS A C 1
ATOM 4544 O O . CYS A 1 304 ? -20.771 20.008 77.990 1.00 11.54 327 CYS A O 1
ATOM 4551 N N . VAL A 1 305 ? -21.630 21.385 76.409 1.00 11.43 328 VAL A N 1
ATOM 4552 C CA . VAL A 1 305 ? -20.404 21.614 75.655 1.00 10.90 328 VAL A CA 1
ATOM 4553 C C . VAL A 1 305 ? -20.367 23.091 75.291 1.00 11.55 328 VAL A C 1
ATOM 4554 O O . VAL A 1 305 ? -21.395 23.682 74.951 1.00 11.59 328 VAL A O 1
ATOM 4567 N N . ALA A 1 306 ? -19.186 23.691 75.363 1.00 11.05 329 ALA A N 1
ATOM 4568 C CA . ALA A 1 306 ? -19.024 25.114 75.112 1.00 11.78 329 ALA A CA 1
ATOM 4569 C C . ALA A 1 306 ? -18.122 25.368 73.911 1.00 12.35 329 ALA A C 1
ATOM 4570 O O . ALA A 1 306 ? -17.193 24.596 73.635 1.00 12.66 329 ALA A O 1
ATOM 4577 N N . TYR A 1 307 ? -18.404 26.480 73.216 1.00 12.22 330 TYR A N 1
ATOM 4578 C CA . TYR A 1 307 ? -17.651 26.916 72.043 1.00 12.92 330 TYR A CA 1
ATOM 4579 C C . TYR A 1 307 ? -17.247 28.374 72.215 1.00 12.08 330 TYR A C 1
ATOM 4580 O O . TYR A 1 307 ? -18.089 29.211 72.543 1.00 12.64 330 TYR A O 1
ATOM 4598 N N . THR A 1 308 ? -15.979 28.694 71.948 1.00 12.46 331 THR A N 1
ATOM 4599 C CA . THR A 1 308 ? -15.557 30.090 71.921 1.00 13.51 331 THR A CA 1
ATOM 4600 C C . THR A 1 308 ? -15.765 30.754 70.560 1.00 13.98 331 THR A C 1
ATOM 4601 O O . THR A 1 308 ? -15.674 31.981 70.471 1.00 15.25 331 THR A O 1
ATOM 4612 N N . GLU A 1 309 ? -16.050 29.985 69.502 1.00 14.47 332 GLU A N 1
ATOM 4613 C CA . GLU A 1 309 ? -16.147 30.552 68.158 1.00 15.16 332 GLU A CA 1
ATOM 4614 C C . GLU A 1 309 ? -17.396 31.403 67.963 1.00 14.15 332 GLU A C 1
ATOM 4615 O O . GLU A 1 309 ? -17.464 32.191 67.008 1.00 16.04 332 GLU A O 1
ATOM 4627 N N . VAL A 1 310 ? -18.391 31.230 68.823 1.00 13.50 333 VAL A N 1
ATOM 4628 C CA . VAL A 1 310 ? -19.665 31.927 68.739 1.00 14.64 333 VAL A CA 1
ATOM 4629 C C . VAL A 1 310 ? -19.955 32.488 70.122 1.00 12.87 333 VAL A C 1
ATOM 4630 O O . VAL A 1 310 ? -19.843 31.767 71.117 1.00 13.82 333 VAL A O 1
ATOM 4643 N N . THR A 1 311 ? -20.313 33.770 70.183 1.00 13.35 334 THR A N 1
ATOM 4644 C CA . THR A 1 311 ? -20.622 34.451 71.430 1.00 12.51 334 THR A CA 1
ATOM 4645 C C . THR A 1 311 ? -21.778 35.409 71.175 1.00 13.46 334 THR A C 1
ATOM 4646 O O . THR A 1 311 ? -22.330 35.471 70.069 1.00 14.14 334 THR A O 1
ATOM 4657 N N . ASP A 1 312 ? -22.138 36.180 72.200 1.00 12.54 335 ASP A N 1
ATOM 4658 C CA . ASP A 1 312 ? -23.195 37.167 72.018 1.00 13.92 335 ASP A CA 1
ATOM 4659 C C . ASP A 1 312 ? -22.732 38.390 71.233 1.00 14.57 335 ASP A C 1
ATOM 4660 O O . ASP A 1 312 ? -23.536 39.299 71.001 1.00 16.75 335 ASP A O 1
ATOM 4669 N N . ALA A 1 313 ? -21.475 38.410 70.780 1.00 14.76 336 ALA A N 1
ATOM 4670 C CA . ALA A 1 313 ? -20.961 39.506 69.979 1.00 15.30 336 ALA A CA 1
ATOM 4671 C C . ALA A 1 313 ? -20.462 39.097 68.600 1.00 16.14 336 ALA A C 1
ATOM 4672 O O . ALA A 1 313 ? -20.196 39.984 67.779 1.00 18.12 336 ALA A O 1
ATOM 4679 N N . LYS A 1 314 ? -20.329 37.802 68.315 1.00 15.98 337 LYS A N 1
ATOM 4680 C CA . LYS A 1 314 ? -19.716 37.379 67.064 1.00 17.23 337 LYS A CA 1
ATOM 4681 C C . LYS A 1 314 ? -20.097 35.943 66.740 1.00 15.89 337 LYS A C 1
ATOM 4682 O O . LYS A 1 314 ? -20.494 35.165 67.613 1.00 15.10 337 LYS A O 1
ATOM 4701 N N . GLY A 1 315 ? -19.923 35.598 65.467 1.00 15.89 338 GLY A N 1
ATOM 4702 C CA . GLY A 1 315 ? -19.894 34.210 65.064 1.00 15.23 338 GLY A CA 1
ATOM 4703 C C . GLY A 1 315 ? -21.213 33.634 64.610 1.00 15.49 338 GLY A C 1
ATOM 4704 O O . GLY A 1 315 ? -22.279 33.940 65.151 1.00 16.69 338 GLY A O 1
ATOM 4708 N N . THR A 1 316 ? -21.125 32.760 63.614 1.00 15.29 339 THR A N 1
ATOM 4709 C CA . THR A 1 316 ? -22.270 32.052 63.055 1.00 15.29 339 THR A CA 1
ATOM 4710 C C . THR A 1 316 ? -21.933 30.571 63.105 1.00 15.54 339 THR A C 1
ATOM 4711 O O . THR A 1 316 ? -20.893 30.157 62.560 1.00 16.72 339 THR A O 1
ATOM 4722 N N . PRO A 1 317 ? -22.746 29.744 63.760 1.00 16.87 340 PRO A N 1
ATOM 4723 C CA . PRO A 1 317 ? -22.362 28.330 63.922 1.00 17.89 340 PRO A CA 1
ATOM 4724 C C . PRO A 1 317 ? -21.954 27.638 62.628 1.00 17.65 340 PRO A C 1
ATOM 4725 O O . PRO A 1 317 ? -20.916 26.963 62.594 1.00 17.90 340 PRO A O 1
ATOM 4736 N N . THR A 1 318 ? -22.729 27.797 61.553 1.00 17.46 341 THR A N 1
ATOM 4737 C CA . THR A 1 318 ? -22.469 27.067 60.316 1.00 19.01 341 THR A CA 1
ATOM 4738 C C . THR A 1 318 ? -21.292 27.614 59.520 1.00 19.04 341 THR A C 1
ATOM 4739 O O . THR A 1 318 ? -20.964 27.050 58.472 1.00 21.57 341 THR A O 1
ATOM 4750 N N . LYS A 1 319 ? -20.671 28.702 59.961 1.00 18.37 342 LYS A N 1
ATOM 4751 C CA . LYS A 1 319 ? -19.446 29.198 59.351 1.00 19.60 342 LYS A CA 1
ATOM 4752 C C . LYS A 1 319 ? -18.241 29.046 60.263 1.00 19.44 342 LYS A C 1
ATOM 4753 O O . LYS A 1 319 ? -17.149 28.728 59.795 1.00 21.45 342 LYS A O 1
ATOM 4772 N N . ASP A 1 320 ? -18.426 29.221 61.570 1.00 17.70 343 ASP A N 1
ATOM 4773 C CA . ASP A 1 320 ? -17.309 29.386 62.486 1.00 16.02 343 ASP A CA 1
ATOM 4774 C C . ASP A 1 320 ? -17.039 28.197 63.391 1.00 15.63 343 ASP A C 1
ATOM 4775 O O . ASP A 1 320 ? -15.958 28.137 63.982 1.00 17.24 343 ASP A O 1
ATOM 4784 N N . ILE A 1 321 ? -17.982 27.275 63.552 1.00 15.40 344 ILE A N 1
ATOM 4785 C CA . ILE A 1 321 ? -17.736 26.033 64.279 1.00 15.71 344 ILE A CA 1
ATOM 4786 C C . ILE A 1 321 ? -17.384 24.972 63.241 1.00 14.32 344 ILE A C 1
ATOM 4787 O O . ILE A 1 321 ? -18.250 24.607 62.429 1.00 14.20 344 ILE A O 1
ATOM 4803 N N . PRO A 1 322 ? -16.144 24.477 63.207 1.00 15.45 345 PRO A N 1
ATOM 4804 C CA . PRO A 1 322 ? -15.737 23.606 62.093 1.00 16.84 345 PRO A CA 1
ATOM 4805 C C . PRO A 1 322 ? -16.683 22.465 61.762 1.00 16.20 345 PRO A C 1
ATOM 4806 O O . PRO A 1 322 ? -16.973 22.254 60.582 1.00 15.94 345 PRO A O 1
ATOM 4817 N N . TRP A 1 323 ? -17.159 21.701 62.743 1.00 15.05 346 TRP A N 1
ATOM 4818 C CA . TRP A 1 323 ? -17.983 20.551 62.378 1.00 13.98 346 TRP A CA 1
ATOM 4819 C C . TRP A 1 323 ? -19.299 20.990 61.755 1.00 14.02 346 TRP A C 1
ATOM 4820 O O . TRP A 1 323 ? -19.813 20.323 60.851 1.00 14.64 346 TRP A O 1
ATOM 4841 N N . MET A 1 324 ? -19.846 22.112 62.207 1.00 13.55 347 MET A N 1
ATOM 4842 C CA . MET A 1 324 ? -21.086 22.609 61.622 1.00 12.97 347 MET A CA 1
ATOM 4843 C C . MET A 1 324 ? -20.851 23.182 60.230 1.00 13.68 347 MET A C 1
ATOM 4844 O O . MET A 1 324 ? -21.710 23.053 59.347 1.00 14.31 347 MET A O 1
ATOM 4858 N N . GLN A 1 325 ? -19.697 23.811 60.014 1.00 14.15 348 GLN A N 1
ATOM 4859 C CA . GLN A 1 325 ? -19.360 24.313 58.689 1.00 14.51 348 GLN A CA 1
ATOM 4860 C C . GLN A 1 325 ? -19.184 23.165 57.703 1.00 14.98 348 GLN A C 1
ATOM 4861 O O . GLN A 1 325 ? -19.574 23.277 56.534 1.00 15.17 348 GLN A O 1
ATOM 4875 N N . LYS A 1 326 ? -18.620 22.044 58.157 1.00 15.09 349 LYS A N 1
ATOM 4876 C CA . LYS A 1 326 ? -18.468 20.891 57.274 1.00 14.80 349 LYS A CA 1
ATOM 4877 C C . LYS A 1 326 ? -19.829 20.379 56.813 1.00 14.73 349 LYS A C 1
ATOM 4878 O O . LYS A 1 326 ? -20.009 20.003 55.645 1.00 17.48 349 LYS A O 1
ATOM 4897 N N . LEU A 1 327 ? -20.801 20.336 57.730 1.00 14.71 350 LEU A N 1
ATOM 4898 C CA . LEU A 1 327 ? -22.136 19.891 57.352 1.00 15.79 350 LEU A CA 1
ATOM 4899 C C . LEU A 1 327 ? -22.861 20.930 56.513 1.00 15.21 350 LEU A C 1
ATOM 4900 O O . LEU A 1 327 ? -23.624 20.569 55.607 1.00 16.26 350 LEU A O 1
ATOM 4916 N N . ASP A 1 328 ? -22.630 22.219 56.779 1.00 14.63 351 ASP A N 1
ATOM 4917 C CA . ASP A 1 328 ? -23.220 23.240 55.925 1.00 16.46 351 ASP A CA 1
ATOM 4918 C C . ASP A 1 328 ? -22.695 23.133 54.504 1.00 15.92 351 ASP A C 1
ATOM 4919 O O . ASP A 1 328 ? -23.430 23.403 53.548 1.00 15.89 351 ASP A O 1
ATOM 4928 N N . SER A 1 329 ? -21.430 22.743 54.353 1.00 15.94 352 SER A N 1
ATOM 4929 C CA A SER A 1 329 ? -20.876 22.521 53.023 0.70 15.12 352 SER A CA 1
ATOM 4930 C CA B SER A 1 329 ? -20.877 22.520 53.022 0.30 16.42 352 SER A CA 1
ATOM 4931 C C . SER A 1 329 ? -21.617 21.398 52.307 1.00 15.29 352 SER A C 1
ATOM 4932 O O . SER A 1 329 ? -21.855 21.474 51.094 1.00 16.07 352 SER A O 1
ATOM 4945 N N . VAL A 1 330 ? -21.998 20.352 53.048 1.00 15.54 353 VAL A N 1
ATOM 4946 C CA . VAL A 1 330 ? -22.841 19.297 52.495 1.00 15.63 353 VAL A CA 1
ATOM 4947 C C . VAL A 1 330 ? -24.176 19.870 52.034 1.00 14.37 353 VAL A C 1
ATOM 4948 O O . VAL A 1 330 ? -24.652 19.560 50.937 1.00 15.72 353 VAL A O 1
ATOM 4961 N N . ARG A 1 331 ? -24.794 20.726 52.850 1.00 14.21 354 ARG A N 1
ATOM 4962 C CA . ARG A 1 331 ? -26.053 21.352 52.451 1.00 14.83 354 ARG A CA 1
ATOM 4963 C C . ARG A 1 331 ? -25.904 22.080 51.122 1.00 14.31 354 ARG A C 1
ATOM 4964 O O . ARG A 1 331 ? -26.750 21.948 50.227 1.00 15.35 354 ARG A O 1
ATOM 4985 N N . ILE A 1 332 ? -24.834 22.865 50.985 1.00 14.00 355 ILE A N 1
ATOM 4986 C CA . ILE A 1 332 ? -24.607 23.621 49.758 1.00 15.39 355 ILE A CA 1
ATOM 4987 C C . ILE A 1 332 ? -24.433 22.684 48.571 1.00 15.71 355 ILE A C 1
ATOM 4988 O O . ILE A 1 332 ? -24.975 22.930 47.486 1.00 16.86 355 ILE A O 1
ATOM 5004 N N . LYS A 1 333 ? -23.660 21.607 48.745 1.00 16.26 356 LYS A N 1
ATOM 5005 C CA . LYS A 1 333 ? -23.480 20.650 47.658 1.00 16.22 356 LYS A CA 1
ATOM 5006 C C . LYS A 1 333 ? -24.796 19.983 47.287 1.00 15.60 356 LYS A C 1
ATOM 5007 O O . LYS A 1 333 ? -25.047 19.707 46.107 1.00 16.07 356 LYS A O 1
ATOM 5026 N N . LEU A 1 334 ? -25.653 19.721 48.278 1.00 16.19 357 LEU A N 1
ATOM 5027 C CA . LEU A 1 334 ? -26.961 19.145 47.989 1.00 16.56 357 LEU A CA 1
ATOM 5028 C C . LEU A 1 334 ? -27.844 20.123 47.229 1.00 16.26 357 LEU A C 1
ATOM 5029 O O . LEU A 1 334 ? -28.599 19.716 46.339 1.00 16.43 357 LEU A O 1
ATOM 5045 N N . GLN A 1 335 ? -27.766 21.416 47.550 1.00 18.07 358 GLN A N 1
ATOM 5046 C CA . GLN A 1 335 ? -28.533 22.388 46.779 1.00 17.45 358 GLN A CA 1
ATOM 5047 C C . GLN A 1 335 ? -28.110 22.364 45.317 1.00 17.27 358 GLN A C 1
ATOM 5048 O O . GLN A 1 335 ? -28.951 22.402 44.410 1.00 18.27 358 GLN A O 1
ATOM 5062 N N . LYS A 1 336 ? -26.800 22.305 45.070 1.00 17.89 359 LYS A N 1
ATOM 5063 C CA . LYS A 1 336 ? -26.313 22.246 43.697 1.00 17.93 359 LYS A CA 1
ATOM 5064 C C . LYS A 1 336 ? -26.748 20.957 43.012 1.00 16.89 359 LYS A C 1
ATOM 5065 O O . LYS A 1 336 ? -27.136 20.970 41.839 1.00 17.23 359 LYS A O 1
ATOM 5084 N N . HIS A 1 337 ? -26.671 19.830 43.718 1.00 17.50 360 HIS A N 1
ATOM 5085 C CA . HIS A 1 337 ? -27.119 18.561 43.155 1.00 18.59 360 HIS A CA 1
ATOM 5086 C C . HIS A 1 337 ? -28.597 18.619 42.798 1.00 17.79 360 HIS A C 1
ATOM 5087 O O . HIS A 1 337 ? -28.999 18.191 41.708 1.00 18.06 360 HIS A O 1
ATOM 5101 N N . GLU A 1 338 ? -29.417 19.168 43.695 1.00 18.21 361 GLU A N 1
ATOM 5102 C CA . GLU A 1 338 ? -30.854 19.222 43.452 1.00 19.01 361 GLU A CA 1
ATOM 5103 C C . GLU A 1 338 ? -31.168 20.096 42.243 1.00 19.30 361 GLU A C 1
ATOM 5104 O O . GLU A 1 338 ? -32.025 19.747 41.422 1.00 20.90 361 GLU A O 1
ATOM 5116 N N . ARG A 1 339 ? -30.4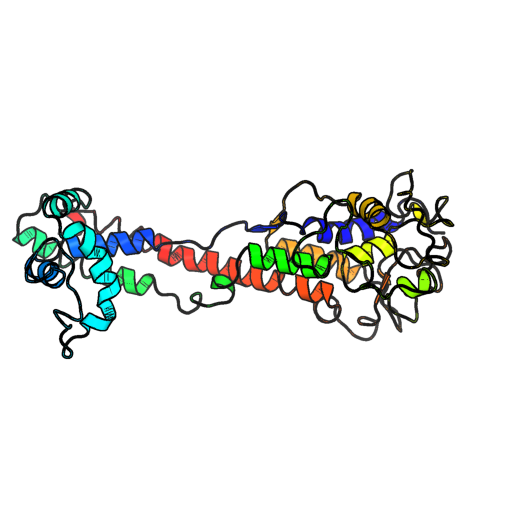61 21.214 42.088 1.00 18.30 362 ARG A N 1
ATOM 5117 C CA . ARG A 1 339 ? -30.671 22.043 40.901 1.00 19.91 362 ARG A CA 1
ATOM 5118 C C . ARG A 1 339 ? -30.222 21.325 39.627 1.00 19.01 362 ARG A C 1
ATOM 5119 O O . ARG A 1 339 ? -30.873 21.438 38.577 1.00 19.61 362 ARG A O 1
ATOM 5140 N N . ALA A 1 340 ? -29.119 20.576 39.699 1.00 16.82 363 ALA A N 1
ATOM 5141 C CA . ALA A 1 340 ? -28.656 19.830 38.531 1.00 18.26 363 ALA A CA 1
ATOM 5142 C C . ALA A 1 340 ? -29.653 18.747 38.127 1.00 18.90 363 ALA A C 1
ATOM 5143 O O . ALA A 1 340 ? -29.869 18.509 36.932 1.00 19.21 363 ALA A O 1
ATOM 5150 N N . VAL A 1 341 ? -30.274 18.082 39.106 1.00 19.89 364 VAL A N 1
ATOM 5151 C CA . VAL A 1 341 ? -31.286 17.073 38.797 1.00 22.12 364 VAL A CA 1
ATOM 5152 C C . VAL A 1 341 ? -32.434 17.702 38.020 1.00 21.60 364 VAL A C 1
ATOM 5153 O O . VAL A 1 341 ? -32.921 17.142 37.027 1.00 22.88 364 VAL A O 1
ATOM 5166 N N . GLU A 1 342 ? -32.888 18.876 38.461 1.00 22.25 365 GLU A N 1
ATOM 5167 C CA . GLU A 1 342 ? -33.974 19.553 37.766 1.00 25.06 365 GLU A CA 1
ATOM 5168 C C . GLU A 1 342 ? -33.546 19.940 36.360 1.00 21.95 365 GLU A C 1
ATOM 5169 O O . GLU A 1 342 ? -34.280 19.723 35.389 1.00 23.37 365 GLU A O 1
ATOM 5181 N N . LYS A 1 343 ? -32.350 20.509 36.228 1.00 20.34 366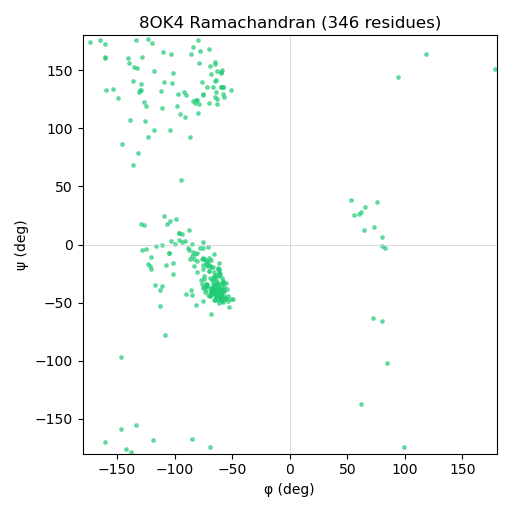 LYS A N 1
ATOM 5182 C CA . LYS A 1 343 ? -31.922 20.997 34.923 1.00 20.34 366 LYS A CA 1
ATOM 5183 C C . LYS A 1 343 ? -31.684 19.850 33.949 1.00 18.86 366 LYS A C 1
ATOM 5184 O O . LYS A 1 343 ? -32.058 19.939 32.775 1.00 20.70 366 LYS A O 1
ATOM 5204 N N . LEU A 1 344 ? -31.089 18.754 34.415 1.00 18.58 367 LEU A N 1
ATOM 5205 C CA . LEU A 1 344 ? -30.763 17.657 33.509 1.00 18.94 367 LEU A CA 1
ATOM 5206 C C . LEU A 1 344 ? -31.997 16.884 33.059 1.00 18.99 367 LEU A C 1
ATOM 5207 O O . LEU A 1 344 ? -31.942 16.186 32.039 1.00 19.75 367 LEU A O 1
ATOM 5223 N N . GLY A 1 345 ? -33.122 17.028 33.759 1.00 19.68 368 GLY A N 1
ATOM 5224 C CA . GLY A 1 345 ? -34.345 16.404 33.288 1.00 20.82 368 GLY A CA 1
ATOM 5225 C C . GLY A 1 345 ? -34.780 16.923 31.933 1.00 20.49 368 GLY A C 1
ATOM 5226 O O . GLY A 1 345 ? -35.492 16.233 31.195 1.00 22.79 368 GLY A O 1
ATOM 5230 N N . LYS A 1 346 ? -34.381 18.155 31.599 1.00 19.05 369 LYS A N 1
ATOM 5231 C CA . LYS A 1 346 ? -34.779 18.739 30.319 1.00 18.92 369 LYS A CA 1
ATOM 5232 C C . LYS A 1 346 ? -34.131 18.031 29.137 1.00 17.07 369 LYS A C 1
ATOM 5233 O O . LYS A 1 346 ? -34.856 17.523 28.261 1.00 17.88 369 LYS A O 1
ATOM 5237 N N . PRO A 1 347 ? -32.804 17.978 29.023 1.00 16.97 370 PRO A N 1
ATOM 5238 C CA . PRO A 1 347 ? -32.206 17.199 27.929 1.00 17.46 370 PRO A CA 1
ATOM 5239 C C . PRO A 1 347 ? -32.616 15.740 27.951 1.00 16.58 370 PRO A C 1
ATOM 5240 O O . PRO A 1 347 ? -32.744 15.128 26.882 1.00 16.60 370 PRO A O 1
ATOM 5251 N N . GLN A 1 348 ? -32.850 15.161 29.132 1.00 18.31 371 GLN A N 1
ATOM 5252 C CA . GLN A 1 348 ? -33.321 13.782 29.181 1.00 20.03 371 GLN A CA 1
ATOM 5253 C C . GLN A 1 348 ? -34.631 13.633 28.413 1.00 18.77 371 GLN A C 1
ATOM 5254 O O . GLN A 1 348 ? -34.772 12.745 27.562 1.00 18.35 371 GLN A O 1
ATOM 5268 N N . HIS A 1 349 ? -35.600 14.510 28.689 1.00 17.95 372 HIS A N 1
ATOM 5269 C CA . HIS A 1 349 ? -36.882 14.443 27.991 1.00 18.95 372 HIS A CA 1
ATOM 5270 C C . HIS A 1 349 ? -36.706 14.757 26.510 1.00 17.26 372 HIS A C 1
ATOM 5271 O O . HIS A 1 349 ? -37.323 14.118 25.646 1.00 16.34 372 HIS A O 1
ATOM 5285 N N . ASP A 1 350 ? -35.867 15.744 26.203 1.00 15.96 373 ASP A N 1
ATOM 5286 C CA . ASP A 1 350 ? -35.633 16.109 24.812 1.00 15.37 373 ASP A CA 1
ATOM 5287 C C . ASP A 1 350 ? -35.097 14.936 23.998 1.00 13.64 373 ASP A C 1
ATOM 5288 O O . ASP A 1 350 ? -35.515 14.720 22.855 1.00 14.43 373 ASP A O 1
ATOM 5297 N N A LEU A 1 351 ? -34.144 14.184 24.558 0.40 13.75 374 LEU A N 1
ATOM 5298 N N B LEU A 1 351 ? -34.162 14.176 24.568 0.60 13.34 374 LEU A N 1
ATOM 5299 C CA A LEU A 1 351 ? -33.541 13.088 23.807 0.40 13.89 374 LEU A CA 1
ATOM 5300 C CA B LEU A 1 351 ? -33.535 13.089 23.825 0.60 13.08 374 LEU A CA 1
ATOM 5301 C C A LEU A 1 351 ? -34.511 11.923 23.652 0.40 13.65 374 LEU A C 1
ATOM 5302 C C B LEU A 1 351 ? -34.483 11.906 23.669 0.60 12.54 374 LEU A C 1
ATOM 5303 O O A LEU A 1 351 ? -34.534 11.265 22.606 0.40 14.38 374 LEU A O 1
ATOM 5304 O O B LEU A 1 351 ? -34.471 11.228 22.634 0.60 13.22 374 LEU A O 1
ATOM 5335 N N . LYS A 1 352 ? -35.314 11.640 24.681 1.00 13.73 375 LYS A N 1
ATOM 5336 C CA . LYS A 1 352 ? -36.350 10.622 24.525 1.00 14.33 375 LYS A CA 1
ATOM 5337 C C . LYS A 1 352 ? -37.328 11.006 23.421 1.00 13.20 375 LYS A C 1
ATOM 5338 O O . LYS A 1 352 ? -37.753 10.147 22.634 1.00 14.61 375 LYS A O 1
ATOM 5358 N N . THR A 1 353 ? -37.712 12.291 23.367 1.00 12.96 376 THR A N 1
ATOM 5359 C CA . THR A 1 353 ? -38.584 12.789 22.303 1.00 12.85 376 THR A CA 1
ATOM 5360 C C . THR A 1 353 ? -37.946 12.595 20.931 1.00 11.68 376 THR A C 1
ATOM 5361 O O . THR A 1 353 ? -38.608 12.161 19.982 1.00 12.95 376 THR A O 1
ATOM 5372 N N . ILE A 1 354 ? -36.660 12.941 20.803 1.00 11.82 377 ILE A N 1
ATOM 5373 C CA . ILE A 1 354 ? -35.975 12.814 19.518 1.00 11.60 377 ILE A CA 1
ATOM 5374 C C . ILE A 1 354 ? -35.910 11.358 19.081 1.00 12.43 377 ILE A C 1
ATOM 5375 O O . ILE A 1 354 ? -36.122 11.039 17.902 1.00 13.10 377 ILE A O 1
ATOM 5391 N N . LEU A 1 355 ? -35.630 10.451 20.019 1.00 13.53 378 LEU A N 1
ATOM 5392 C CA A LEU A 1 355 ? -35.611 9.033 19.680 0.79 15.19 378 LEU A CA 1
ATOM 5393 C CA B LEU A 1 355 ? -35.614 9.031 19.681 0.21 15.52 378 LEU A CA 1
ATOM 5394 C C . LEU A 1 355 ? -36.975 8.576 19.179 1.00 14.69 378 LEU A C 1
ATOM 5395 O O . LEU A 1 355 ? -37.062 7.802 18.222 1.00 16.15 378 LEU A O 1
ATOM 5424 N N . THR A 1 356 ? -38.050 9.049 19.810 1.00 14.06 379 THR A N 1
ATOM 5425 C CA . THR A 1 356 ? -39.394 8.712 19.351 1.00 13.93 379 THR A CA 1
ATOM 5426 C C . THR A 1 356 ? -39.616 9.174 17.916 1.00 13.98 379 THR A C 1
ATOM 5427 O O . THR A 1 356 ? -40.142 8.427 17.081 1.00 14.98 379 THR A O 1
ATOM 5439 N N . LEU A 1 357 ? -39.250 10.422 17.621 1.00 12.38 380 LEU A N 1
ATOM 5440 C CA . LEU A 1 357 ? -39.451 10.969 16.281 1.00 11.84 380 LEU A CA 1
ATOM 5441 C C . LEU A 1 357 ? -38.582 10.253 15.251 1.00 12.29 380 LEU A C 1
ATOM 5442 O O . LEU A 1 357 ? -39.016 10.010 14.114 1.00 13.03 380 LEU A O 1
ATOM 5458 N N . ALA A 1 358 ? -37.355 9.901 15.637 1.00 12.55 381 ALA A N 1
ATOM 5459 C CA . ALA A 1 358 ? -36.419 9.286 14.705 1.00 12.26 381 ALA A CA 1
ATOM 5460 C C . ALA A 1 358 ? -36.836 7.872 14.338 1.00 12.95 381 ALA A C 1
ATOM 5461 O O . ALA A 1 358 ? -36.432 7.370 13.279 1.00 14.06 381 ALA A O 1
ATOM 5468 N N . LYS A 1 359 ? -37.631 7.227 15.195 1.00 15.08 382 LYS A N 1
ATOM 5469 C CA . LYS A 1 359 ? -38.169 5.898 14.949 1.00 16.30 382 LYS A CA 1
ATOM 5470 C C . LYS A 1 359 ? -39.580 5.937 14.368 1.00 17.34 382 LYS A C 1
ATOM 5471 O O . LYS A 1 359 ? -40.224 4.888 14.278 1.00 20.55 382 LYS A O 1
ATOM 5490 N N . ASP A 1 360 ? -40.072 7.124 13.962 1.00 16.51 383 ASP A N 1
ATOM 5491 C CA . ASP A 1 360 ? -41.430 7.305 13.458 1.00 16.77 383 ASP A CA 1
ATOM 5492 C C . ASP A 1 360 ? -41.354 7.438 11.939 1.00 16.81 383 ASP A C 1
ATOM 5493 O O . ASP A 1 360 ? -41.017 8.519 11.426 1.00 15.74 383 ASP A O 1
ATOM 5503 N N . PRO A 1 361 ? -41.611 6.377 11.174 1.00 18.50 384 PRO A N 1
ATOM 5504 C CA . PRO A 1 361 ? -41.406 6.494 9.721 1.00 19.45 384 PRO A CA 1
ATOM 5505 C C . PRO A 1 361 ? -42.199 7.611 9.060 1.00 19.93 384 PRO A C 1
ATOM 5506 O O . PRO A 1 361 ? -41.683 8.254 8.139 1.00 20.33 384 PRO A O 1
ATOM 5517 N N . ALA A 1 362 ? -43.431 7.877 9.504 1.00 20.07 385 ALA A N 1
ATOM 5518 C CA . ALA A 1 362 ? -44.222 8.944 8.893 1.00 19.89 385 ALA A CA 1
ATOM 5519 C C . ALA A 1 362 ? -43.595 10.318 9.128 1.00 18.28 385 ALA A C 1
ATOM 5520 O O . ALA A 1 362 ? -43.532 11.145 8.208 1.00 18.14 385 ALA A O 1
ATOM 5527 N N . TYR A 1 363 ? -43.134 10.589 10.352 1.00 15.95 386 TYR A N 1
ATOM 5528 C CA . TYR A 1 363 ? -42.488 11.869 10.627 1.00 15.14 386 TYR A CA 1
ATOM 5529 C C . TYR A 1 363 ? -41.263 12.060 9.744 1.00 13.03 386 TYR A C 1
ATOM 5530 O O . TYR A 1 363 ? -41.014 13.156 9.231 1.00 13.74 386 TYR A O 1
ATOM 5548 N N . LEU A 1 364 ? -40.470 11.005 9.574 1.00 12.53 387 LEU A N 1
ATOM 5549 C CA . LEU A 1 364 ? -39.229 11.141 8.824 1.00 13.75 387 LEU A CA 1
ATOM 5550 C C . LEU A 1 364 ? -39.484 11.517 7.373 1.00 14.61 387 LEU A C 1
ATOM 5551 O O . LEU A 1 364 ? -38.667 12.211 6.760 1.00 18.45 387 LEU A O 1
ATOM 5567 N N . GLN A 1 365 ? -40.590 11.064 6.801 1.00 13.95 388 GLN A N 1
ATOM 5568 C CA . GLN A 1 365 ? -40.900 11.387 5.413 1.00 16.92 388 GLN A CA 1
ATOM 5569 C C . GLN A 1 365 ? -41.477 12.785 5.315 1.00 20.61 388 GLN A C 1
ATOM 5570 O O . GLN A 1 365 ? -41.404 13.428 4.272 1.00 27.66 388 GLN A O 1
#

Foldseek 3Di:
DFFAAQQQLLLVLLLLLVQAAFLFEAAPDAFDDQVVLLLLLLLLLLLLDDVVVLQVQADPVGLLHGHDCVVPPDDPVDCCVVCVVSNNSSSNQVSDPVSSCVSCVVLQNNVDDDVLSVLLSVVSVVLSVVLVVLQDDPVQVVDLLVPDDSLNLNQLSCCQAQVGRHDADLQSPPGWALNPPFAAALQAQFHWLAGFHSHQHSLNQLCLQAAAEPPAQRTNQNNNHDPGRLPQNHDCNVPNIGGSNRSSSRSVSHPNDHHHHDALVSLVVSLVSQQVCFCAADQKTKHFDAQDTGSRSDSNGTSIHIGRQGHPVDHGCCCRRVSNVSSNVSSVSRVSNVVSSVVSVVSSVSSVVSSVQSSDSVNSD

Nearest PDB structures (foldseek):
  8ok6-assembly1_A  TM=9.865E-01  e=3.330E-62  Trypanosoma brucei brucei
  8onh-assembly4_L  TM=9.639E-01  e=7.424E-59  Trypanosoma brucei brucei
  8onh-assembly4_K  TM=9.437E-01  e=5.408E-59  Trypanosoma brucei brucei
  8onh-assembly5_N  TM=9.641E-01  e=3.395E-56  Trypanosoma brucei brucei
  8onh-assembly5_M  TM=9.595E-01  e=1.188E-43  Trypanosoma brucei brucei

Solvent-accessible surface area: 17438 Å² total; per-residue (Å²): 136,4,18,78,24,70,0,62,109,21,56,54,12,0,13,13,0,0,37,1,0,7,134,22,0,85,39,102,61,80,40,24,102,24,88,108,27,20,42,34,1,30,26,0,34,5,1,0,18,81,105,95,69,7,64,63,4,24,8,139,104,66,124,70,118,65,34,74,76,124,92,34,90,21,56,205,136,49,85,48,79,114,80,18,120,46,51,34,130,7,1,102,51,0,4,74,70,130,46,39,74,58,42,24,128,100,8,122,3,47,72,27,102,114,143,81,37,103,40,0,31,108,18,1,149,111,4,9,64,60,0,61,67,90,18,109,35,117,88,8,52,152,33,64,4,71,72,21,69,60,117,69,2,8,92,33,0,3,59,0,0,2,37,77,65,81,46,11,73,97,97,5,98,72,24,76,0,0,91,48,145,14,47,89,41,6,61,46,0,0,0,13,45,118,49,19,24,76,9,66,3,0,0,1,0,0,0,0,0,0,0,7,14,163,114,1,32,94,33,0,0,56,0,0,16,101,37,119,20,21,42,8,32,0,37,12,55,120,86,16,44,6,71,18,85,32,1,36,58,0,9,122,58,6,81,35,159,40,74,22,78,1,17,7,79,28,1,85,34,56,5,67,46,1,10,125,42,10,92,100,28,100,40,3,0,12,1,9,23,64,99,44,99,21,0,12,0,75,70,33,17,0,0,0,0,0,11,59,64,0,7,94,92,126,25,68,13,30,126,64,2,68,4,2,68,66,0,8,23,0,45,62,57,0,82,110,12,48,128,3,29,114,62,17,24,59,11,52,125,47,0,101,57,8,26,90,49,1,64,57,60,86,90,6,92

B-factor: mean 22.15, std 10.28, range [8.93, 83.36]

Secondary structure (DSSP, 8-state):
---TTTTHHHHHHHHHHHTTTTTTEEES-PPP--HHHHHHHHHHHHHHS-HHHHGGGB-SS-TTSBPPTTTSPPPTTSSGGGTHHHHHHHHGGGGSHHHHHHHHHHTT-TT--HHHHHHHHHHHHHHHHHHHHHT--TTTTTSHHHH--HHHHHHHHHHHHHSSSS---TT-TT--GGGG---SSHHHHH-BSSS--S--SHHHHHHHHH---TTTTTTGGGTTSSSS-------TTT--SPPHHHHHHHHTTS--SS-EEE-HHHHHHHHHHHHHHSEE-SS-EEEEEE-SSB-SS-TTTEEEEEESS--SSS--HHHHSHHHHHHHHHHHHHHHHHHHHHHHHHHHHHHHHHHHHHT-HHHH-